Protein AF-A0A949ZF39-F1 (afdb_monomer_lite)

Radius of gyration: 21.97 Å; chains: 1; bounding box: 64×47×57 Å

Structure (mmCIF, N/CA/C/O backbone):
data_AF-A0A949ZF39-F1
#
_entry.id   AF-A0A949ZF39-F1
#
loop_
_atom_site.group_PDB
_atom_site.id
_atom_site.type_symbol
_atom_site.label_atom_id
_atom_site.label_alt_id
_atom_site.label_comp_id
_atom_site.label_asym_id
_atom_site.label_entity_id
_atom_site.label_seq_id
_atom_site.pdbx_PDB_ins_code
_atom_site.Cartn_x
_atom_site.Cartn_y
_atom_site.Cartn_z
_atom_site.occupancy
_atom_site.B_iso_or_equiv
_atom_site.auth_seq_id
_atom_site.auth_comp_id
_atom_site.auth_asym_id
_atom_site.auth_atom_id
_atom_site.pdbx_PDB_model_num
ATOM 1 N N . MET A 1 1 ? -12.457 -23.908 20.161 1.00 42.06 1 MET A N 1
ATOM 2 C CA . MET A 1 1 ? -11.471 -23.249 19.285 1.00 42.06 1 MET A CA 1
ATOM 3 C C . MET A 1 1 ? -10.569 -22.448 20.204 1.00 42.06 1 MET A C 1
ATOM 5 O O . MET A 1 1 ? -11.108 -21.844 21.130 1.00 42.06 1 MET A O 1
ATOM 9 N N . SER A 1 2 ? -9.245 -22.586 20.110 1.00 45.88 2 SER A N 1
ATOM 10 C CA . SER A 1 2 ? -8.343 -21.831 20.990 1.00 45.88 2 SER A CA 1
ATOM 11 C C . SER A 1 2 ? -8.240 -20.372 20.530 1.00 45.88 2 SER A C 1
ATOM 13 O O . SER A 1 2 ? -8.476 -20.086 19.361 1.00 45.88 2 SER A O 1
ATOM 15 N N . LEU A 1 3 ? -7.857 -19.457 21.430 1.00 37.88 3 LEU A N 1
ATOM 16 C CA . LEU A 1 3 ? -7.546 -18.054 21.093 1.00 37.88 3 LEU A CA 1
ATOM 17 C C . LEU A 1 3 ? -6.551 -17.951 19.921 1.00 37.88 3 LEU A C 1
ATOM 19 O O . LEU A 1 3 ? -6.665 -17.065 19.082 1.00 37.88 3 LEU A O 1
ATOM 23 N N . GLN A 1 4 ? -5.605 -18.891 19.854 1.00 41.28 4 GLN A N 1
ATOM 24 C CA . GLN A 1 4 ? -4.605 -18.959 18.795 1.00 41.28 4 GLN A CA 1
ATOM 25 C C . GLN A 1 4 ? -5.201 -19.441 17.462 1.00 41.28 4 GLN A C 1
ATOM 27 O O . GLN A 1 4 ? -4.805 -18.955 16.409 1.00 41.28 4 GLN A O 1
ATOM 32 N N . ASP A 1 5 ? -6.171 -20.360 17.496 1.00 41.16 5 ASP A N 1
ATOM 33 C CA . ASP A 1 5 ? -6.862 -20.830 16.289 1.00 41.16 5 ASP A CA 1
ATOM 34 C C . ASP A 1 5 ? -7.766 -19.734 15.705 1.00 41.16 5 ASP A C 1
ATOM 36 O O . ASP A 1 5 ? -7.815 -19.572 14.490 1.00 41.16 5 ASP A O 1
ATOM 40 N N . ASP A 1 6 ? -8.439 -18.949 16.556 1.00 34.66 6 ASP A N 1
ATOM 41 C CA . ASP A 1 6 ? -9.235 -17.789 16.132 1.00 34.66 6 ASP A CA 1
ATOM 42 C C . ASP A 1 6 ? -8.338 -16.698 15.516 1.00 34.66 6 ASP A C 1
ATOM 44 O O . ASP A 1 6 ? -8.675 -16.171 14.458 1.00 34.66 6 ASP A O 1
ATOM 48 N N . ALA A 1 7 ? -7.179 -16.400 16.120 1.00 41.66 7 ALA A N 1
ATOM 49 C CA . ALA A 1 7 ? -6.211 -15.435 15.585 1.00 41.66 7 ALA A CA 1
ATOM 50 C C . ALA A 1 7 ? -5.682 -15.849 14.198 1.00 41.66 7 ALA A C 1
ATOM 52 O O . ALA A 1 7 ? -5.680 -15.042 13.272 1.00 41.66 7 ALA A O 1
ATOM 53 N N . ASN A 1 8 ? -5.336 -17.128 14.028 1.00 44.09 8 ASN A N 1
ATOM 54 C CA . ASN A 1 8 ? -4.851 -17.667 12.754 1.00 44.09 8 ASN A CA 1
ATOM 55 C C . ASN A 1 8 ? -5.942 -17.694 11.661 1.00 44.09 8 ASN A C 1
ATOM 57 O O . ASN A 1 8 ? -5.638 -17.619 10.475 1.00 44.09 8 ASN A O 1
ATOM 61 N N . LEU A 1 9 ? -7.224 -17.814 12.032 1.00 40.59 9 LEU A N 1
ATOM 62 C CA . LEU A 1 9 ? -8.351 -17.800 11.087 1.00 40.59 9 LEU A CA 1
ATOM 63 C C . LEU A 1 9 ? -8.765 -16.380 10.655 1.00 40.59 9 LEU A C 1
ATOM 65 O O . LEU A 1 9 ? -9.393 -16.222 9.607 1.00 40.59 9 LEU A O 1
ATOM 69 N N . LEU A 1 10 ? -8.438 -15.360 11.454 1.00 39.66 10 LEU A N 1
ATOM 70 C CA . LEU A 1 10 ? -8.771 -13.946 11.221 1.00 39.66 10 LEU A CA 1
ATOM 71 C C . LEU A 1 10 ? -7.657 -13.162 10.507 1.00 39.66 10 LEU A C 1
ATOM 73 O O . LEU A 1 10 ? -7.877 -12.021 10.106 1.00 39.66 10 LEU A O 1
ATOM 77 N N . GLU A 1 11 ? -6.497 -13.785 10.293 1.00 42.78 11 GLU A N 1
ATOM 78 C CA . GLU A 1 11 ? -5.297 -13.203 9.671 1.00 42.78 11 GLU A CA 1
ATOM 79 C C . GLU A 1 11 ? -5.520 -12.743 8.206 1.00 42.78 11 GLU A C 1
ATOM 81 O O . GLU A 1 11 ? -4.694 -12.047 7.616 1.00 42.78 11 GLU A O 1
ATOM 86 N N . HIS A 1 12 ? -6.678 -13.048 7.605 1.00 40.00 12 HIS A N 1
ATOM 87 C CA . HIS A 1 12 ? -7.084 -12.531 6.295 1.00 40.00 12 HIS A CA 1
ATOM 88 C C . HIS A 1 12 ? -7.981 -11.287 6.395 1.00 40.00 12 HIS A C 1
ATOM 90 O O . HIS A 1 12 ? -9.194 -11.336 6.190 1.00 40.00 12 HIS A O 1
ATOM 96 N N . ARG A 1 13 ? -7.315 -10.147 6.619 1.00 53.34 13 ARG A N 1
ATOM 97 C CA . ARG A 1 13 ? -7.652 -8.797 6.117 1.00 53.34 13 ARG A CA 1
ATOM 98 C C . ARG A 1 13 ? -9.086 -8.287 6.345 1.00 53.34 13 ARG A C 1
ATOM 100 O O . ARG A 1 13 ? -9.700 -7.714 5.439 1.00 53.34 13 ARG A O 1
ATOM 107 N N . THR A 1 14 ? -9.610 -8.423 7.564 1.00 42.47 14 THR A N 1
ATOM 108 C CA . THR A 1 14 ? -10.839 -7.731 8.019 1.00 42.47 14 THR A CA 1
ATOM 109 C C . THR A 1 14 ? -10.614 -6.245 8.360 1.00 42.47 14 THR A C 1
ATOM 111 O O . THR A 1 14 ? -11.565 -5.533 8.671 1.00 42.47 14 THR A O 1
ATOM 114 N N . ASP A 1 15 ? -9.376 -5.758 8.256 1.00 49.34 15 ASP A N 1
ATOM 115 C CA . ASP A 1 15 ? -8.923 -4.376 8.468 1.00 49.34 15 ASP A CA 1
ATOM 116 C C . ASP A 1 15 ? -8.856 -3.540 7.174 1.00 49.34 15 ASP A C 1
ATOM 118 O O . ASP A 1 15 ? -8.452 -2.369 7.191 1.00 49.34 15 ASP A O 1
ATOM 122 N N . GLN A 1 16 ? -9.245 -4.131 6.036 1.00 62.62 16 GLN A N 1
ATOM 123 C CA . GLN A 1 16 ? -9.200 -3.452 4.751 1.00 62.62 16 GLN A CA 1
ATOM 124 C C . GLN A 1 16 ? -10.155 -2.262 4.733 1.00 62.62 16 GLN A C 1
ATOM 126 O O . GLN A 1 16 ? -11.367 -2.397 4.878 1.00 62.62 16 GLN A O 1
ATOM 131 N N . ARG A 1 17 ? -9.592 -1.086 4.462 1.00 65.75 17 ARG A N 1
ATOM 132 C CA . ARG A 1 17 ? -10.310 0.186 4.432 1.00 65.75 17 ARG A CA 1
ATOM 133 C C . ARG A 1 17 ? -9.918 1.023 3.229 1.00 65.75 17 ARG A C 1
ATOM 135 O O . ARG A 1 17 ? -8.932 0.758 2.540 1.00 65.75 17 ARG A O 1
ATOM 142 N N . VAL A 1 18 ? -10.724 2.043 2.971 1.00 69.12 18 VAL A N 1
ATOM 143 C CA . VAL A 1 18 ? -10.385 3.081 2.002 1.00 69.12 18 VAL A CA 1
ATOM 144 C C . VAL A 1 18 ? -9.068 3.739 2.419 1.00 69.12 18 VAL A C 1
ATOM 146 O O . VAL A 1 18 ? -8.864 4.027 3.596 1.00 69.12 18 VAL A O 1
ATOM 149 N N . GLY A 1 19 ? -8.162 3.939 1.463 1.00 68.62 19 GLY A N 1
ATOM 150 C CA . GLY A 1 19 ? -6.839 4.484 1.768 1.00 68.62 19 GLY A CA 1
ATOM 151 C C . GLY A 1 19 ? -5.797 3.449 2.194 1.00 68.62 19 GLY A C 1
ATOM 152 O O . GLY A 1 19 ? -4.715 3.848 2.600 1.00 68.62 19 GLY A O 1
ATOM 153 N N . LEU A 1 20 ? -6.072 2.142 2.112 1.00 73.06 20 LEU A N 1
ATOM 154 C CA . LEU A 1 20 ? -5.119 1.089 2.485 1.00 73.06 20 LEU A CA 1
ATOM 155 C C . LEU A 1 20 ? -4.768 0.191 1.291 1.00 73.06 20 LEU A C 1
ATOM 157 O O . LEU A 1 20 ? -5.658 -0.363 0.645 1.00 73.06 20 LEU A O 1
ATOM 161 N N . ALA A 1 21 ? -3.477 0.002 1.033 1.00 87.25 21 ALA A N 1
ATOM 162 C CA . ALA A 1 21 ? -2.939 -0.944 0.057 1.00 87.25 21 ALA A CA 1
ATOM 163 C C . ALA A 1 21 ? -1.899 -1.863 0.712 1.00 87.25 21 ALA A C 1
ATOM 165 O O . ALA A 1 21 ? -1.458 -1.610 1.828 1.00 87.25 21 ALA A O 1
ATOM 166 N N . TRP A 1 22 ? -1.507 -2.928 0.014 1.00 87.81 22 TRP A N 1
ATOM 167 C CA . TRP A 1 22 ? -0.555 -3.919 0.515 1.00 87.81 22 TRP A CA 1
ATOM 168 C C . TRP A 1 22 ? 0.564 -4.111 -0.495 1.00 87.81 22 TRP A C 1
ATOM 170 O O . TRP A 1 22 ? 0.291 -4.260 -1.687 1.00 87.81 22 TRP A O 1
ATOM 180 N N . THR A 1 23 ? 1.805 -4.097 -0.020 1.00 93.69 23 THR A N 1
ATOM 181 C CA . THR A 1 23 ? 3.010 -4.173 -0.846 1.00 93.69 23 THR A CA 1
ATOM 182 C C . THR A 1 23 ? 4.011 -5.164 -0.262 1.00 93.69 23 THR A C 1
ATOM 184 O O . THR A 1 23 ? 4.260 -5.146 0.943 1.00 93.69 23 THR A O 1
ATOM 187 N N . PRO A 1 24 ? 4.610 -6.035 -1.084 1.00 91.25 24 PRO A N 1
ATOM 188 C CA . PRO A 1 24 ? 5.752 -6.835 -0.671 1.00 91.25 24 PRO A CA 1
ATOM 189 C C . PRO A 1 24 ? 6.988 -5.956 -0.431 1.00 91.25 24 PRO A C 1
ATOM 191 O O . PRO A 1 24 ? 7.391 -5.198 -1.316 1.00 91.25 24 PRO A O 1
ATOM 194 N N . ILE A 1 25 ? 7.595 -6.073 0.748 1.00 87.25 25 ILE A N 1
ATOM 195 C CA . ILE A 1 25 ? 8.812 -5.372 1.170 1.00 87.25 25 ILE A CA 1
ATOM 196 C C . ILE A 1 25 ? 9.719 -6.396 1.843 1.00 87.25 25 ILE A C 1
ATOM 198 O O . ILE A 1 25 ? 9.349 -6.975 2.864 1.00 87.25 25 ILE A O 1
ATOM 202 N N . ALA A 1 26 ? 10.901 -6.623 1.264 1.00 85.62 26 ALA A N 1
ATOM 203 C CA . ALA A 1 26 ? 11.945 -7.470 1.842 1.00 85.62 26 ALA A CA 1
ATOM 204 C C . ALA A 1 26 ? 11.487 -8.874 2.295 1.00 85.62 26 ALA A C 1
ATOM 206 O O . ALA A 1 26 ? 11.968 -9.398 3.299 1.00 85.62 26 ALA A O 1
ATOM 207 N N . GLY A 1 27 ? 10.564 -9.488 1.547 1.00 81.69 27 GLY A N 1
ATOM 208 C CA . GLY A 1 27 ? 10.033 -10.825 1.838 1.00 81.69 27 GLY A CA 1
ATOM 209 C C . GLY A 1 27 ? 8.763 -10.851 2.695 1.00 81.69 27 GLY A C 1
ATOM 210 O O . GLY A 1 27 ? 8.212 -11.925 2.900 1.00 81.69 27 GLY A O 1
ATOM 211 N N . SER A 1 28 ? 8.250 -9.696 3.127 1.00 84.06 28 SER A N 1
ATOM 212 C CA . SER A 1 28 ? 7.000 -9.596 3.891 1.00 84.06 28 SER A CA 1
ATOM 213 C C . SER A 1 28 ? 5.956 -8.761 3.161 1.00 84.06 28 SER A C 1
ATOM 215 O O . SER A 1 28 ? 6.271 -7.729 2.571 1.00 84.06 28 SER A O 1
ATOM 217 N N . LEU A 1 29 ? 4.689 -9.169 3.226 1.00 86.56 29 LEU A N 1
ATOM 218 C CA . LEU A 1 29 ? 3.577 -8.356 2.742 1.00 86.56 29 LEU A CA 1
ATOM 219 C C . LEU A 1 29 ? 3.205 -7.315 3.809 1.00 86.56 29 LEU A C 1
ATOM 221 O O . LEU A 1 29 ? 2.686 -7.667 4.865 1.00 86.56 29 LEU A O 1
ATOM 225 N N . LEU A 1 30 ? 3.472 -6.035 3.541 1.00 84.88 30 LEU A N 1
ATOM 226 C CA . LEU A 1 30 ? 3.239 -4.942 4.485 1.00 84.88 30 LEU A CA 1
ATOM 227 C C . LEU A 1 30 ? 2.144 -3.981 3.996 1.00 84.88 30 LEU A C 1
ATOM 229 O O . LEU A 1 30 ? 2.041 -3.711 2.794 1.00 84.88 30 LEU A O 1
ATOM 233 N N . PRO A 1 31 ? 1.334 -3.424 4.911 1.00 82.31 31 PRO A N 1
ATOM 234 C CA . PRO A 1 31 ? 0.348 -2.410 4.577 1.00 82.31 31 PRO A CA 1
ATOM 235 C C . PRO A 1 31 ? 1.007 -1.048 4.334 1.00 82.31 31 PRO A C 1
ATOM 237 O O . PRO A 1 31 ? 1.952 -0.651 5.015 1.00 82.31 31 PRO A O 1
ATOM 240 N N . VAL A 1 32 ? 0.434 -0.286 3.409 1.00 85.88 32 VAL A N 1
ATOM 241 C CA . VAL A 1 32 ? 0.698 1.139 3.208 1.00 85.88 32 VAL A CA 1
ATOM 242 C C . VAL A 1 32 ? -0.635 1.870 3.262 1.00 85.88 32 VAL A C 1
ATOM 244 O O . VAL A 1 32 ? -1.549 1.583 2.486 1.00 85.88 32 VAL A O 1
ATOM 247 N N . ALA A 1 33 ? -0.750 2.805 4.200 1.00 80.94 33 ALA A N 1
ATOM 248 C CA . ALA A 1 33 ? -1.937 3.607 4.427 1.00 80.94 33 ALA A CA 1
ATOM 249 C C . ALA A 1 33 ? -1.722 5.049 3.972 1.00 80.94 33 ALA A C 1
ATOM 251 O O . ALA A 1 33 ? -0.643 5.619 4.139 1.00 80.94 33 ALA A O 1
ATOM 252 N N . VAL A 1 34 ? -2.784 5.636 3.435 1.00 82.88 34 VAL A N 1
ATOM 253 C CA . VAL A 1 34 ? -2.875 7.038 3.055 1.00 82.88 34 VAL A CA 1
ATOM 254 C C . VAL A 1 34 ? -4.086 7.645 3.746 1.00 82.88 34 VAL A C 1
ATOM 256 O O . VAL A 1 34 ? -5.205 7.150 3.612 1.00 82.88 34 VAL A O 1
ATOM 259 N N . THR A 1 35 ? -3.862 8.735 4.468 1.00 78.94 35 THR A N 1
ATOM 260 C CA . THR A 1 35 ? -4.913 9.546 5.084 1.00 78.94 35 THR A CA 1
ATOM 261 C C . THR A 1 35 ? -4.788 10.990 4.624 1.00 78.94 35 THR A C 1
ATOM 263 O O . THR A 1 35 ? -3.768 11.403 4.066 1.00 78.94 35 THR A O 1
ATOM 266 N N . ALA A 1 36 ? -5.848 11.762 4.829 1.00 78.56 36 ALA A N 1
ATOM 267 C CA . ALA A 1 36 ? -5.849 13.178 4.524 1.00 78.56 36 ALA A CA 1
ATOM 268 C C . ALA A 1 36 ? -6.477 13.972 5.660 1.00 78.56 36 ALA A C 1
ATOM 270 O O . ALA A 1 36 ? -7.455 13.540 6.267 1.00 78.56 36 ALA A O 1
ATOM 271 N N . SER A 1 37 ? -5.924 15.150 5.915 1.00 75.12 37 SER A N 1
ATOM 272 C CA . SER A 1 37 ? -6.451 16.111 6.879 1.00 75.12 37 SER A CA 1
ATOM 273 C C . SER A 1 37 ? -6.373 17.512 6.296 1.00 75.12 37 SER A C 1
ATOM 275 O O . SER A 1 37 ? -5.488 17.791 5.492 1.00 75.12 37 SER A O 1
ATOM 277 N N . GLN A 1 38 ? -7.258 18.415 6.714 1.00 76.06 38 GLN A N 1
ATOM 278 C CA . GLN A 1 38 ? -7.200 19.809 6.276 1.00 76.06 38 GLN A CA 1
ATOM 279 C C . GLN A 1 38 ? -5.821 20.420 6.587 1.00 76.06 38 GLN A C 1
ATOM 281 O O . GLN A 1 38 ? -5.282 20.227 7.676 1.00 76.06 38 GLN A O 1
ATOM 286 N N . GLY A 1 39 ? -5.238 21.126 5.621 1.00 78.19 39 GLY A N 1
ATOM 287 C CA . GLY A 1 39 ? -3.858 21.593 5.689 1.00 78.19 39 GLY A CA 1
ATOM 288 C C . GLY A 1 39 ? -3.454 22.447 4.489 1.00 78.19 39 GLY A C 1
ATOM 289 O O . GLY A 1 39 ? -4.280 23.130 3.885 1.00 78.19 39 GLY A O 1
ATOM 290 N N . GLU A 1 40 ? -2.169 22.407 4.147 1.00 82.62 40 GLU A N 1
ATOM 291 C CA . GLU A 1 40 ? -1.539 23.263 3.131 1.00 82.62 40 GLU A CA 1
ATOM 292 C C . GLU A 1 40 ? -1.133 22.476 1.871 1.00 82.62 40 GLU A C 1
ATOM 294 O O . GLU A 1 40 ? -0.326 22.940 1.063 1.00 82.62 40 GLU A O 1
ATOM 299 N N . GLY A 1 41 ? -1.657 21.258 1.695 1.00 80.00 41 GLY A N 1
ATOM 300 C CA . GLY A 1 41 ? -1.331 20.424 0.538 1.00 80.00 41 GLY A CA 1
ATOM 301 C C . GLY A 1 41 ? 0.010 19.699 0.664 1.00 80.00 41 GLY A C 1
ATOM 302 O O . GLY A 1 41 ? 0.619 19.364 -0.361 1.00 80.00 41 GLY A O 1
ATOM 303 N N . ARG A 1 42 ? 0.504 19.495 1.891 1.00 83.25 42 ARG A N 1
ATOM 304 C CA . ARG A 1 42 ? 1.801 18.864 2.171 1.00 83.25 42 ARG A CA 1
ATOM 305 C C . ARG A 1 42 ? 1.724 17.348 2.037 1.00 83.25 42 ARG A C 1
ATOM 307 O O . ARG A 1 42 ? 0.673 16.750 2.240 1.00 83.25 42 ARG A O 1
ATOM 314 N N . VAL A 1 43 ? 2.863 16.729 1.739 1.00 86.19 43 VAL A N 1
ATOM 315 C CA . VAL A 1 43 ? 3.039 15.273 1.804 1.00 86.19 43 VAL A CA 1
ATOM 316 C C . VAL A 1 43 ? 3.819 14.954 3.070 1.00 86.19 43 VAL A C 1
ATOM 318 O O . VAL A 1 43 ? 4.930 15.448 3.252 1.00 86.19 43 VAL A O 1
ATOM 321 N N . ILE A 1 44 ? 3.216 14.171 3.958 1.00 80.06 44 ILE A N 1
ATOM 322 C CA . ILE A 1 44 ? 3.757 13.829 5.272 1.00 80.06 44 ILE A CA 1
ATOM 323 C C . ILE A 1 44 ? 4.005 12.324 5.302 1.00 80.06 44 ILE A C 1
ATOM 325 O O . ILE A 1 44 ? 3.104 11.544 5.015 1.00 80.06 44 ILE A O 1
ATOM 329 N N . VAL A 1 45 ? 5.205 11.903 5.689 1.00 74.06 45 VAL A N 1
ATOM 330 C CA . VAL A 1 45 ? 5.520 10.487 5.908 1.00 74.06 45 VAL A CA 1
ATOM 331 C C . VAL A 1 45 ? 5.814 10.258 7.382 1.00 74.06 45 VAL A C 1
ATOM 333 O O . VAL A 1 45 ? 6.654 10.949 7.955 1.00 74.06 45 VAL A O 1
ATOM 336 N N . THR A 1 46 ? 5.109 9.312 8.009 1.00 61.97 46 THR A N 1
ATOM 337 C CA . THR A 1 46 ? 5.161 9.133 9.475 1.00 61.97 46 THR A CA 1
ATOM 338 C C . THR A 1 46 ? 5.823 7.839 9.940 1.00 61.97 46 THR A C 1
ATOM 340 O O . THR A 1 46 ? 6.116 7.726 11.125 1.00 61.97 46 THR A O 1
ATOM 343 N N . SER A 1 47 ? 6.046 6.862 9.056 1.00 67.69 47 SER A N 1
ATOM 344 C CA . SER A 1 47 ? 6.638 5.565 9.424 1.00 67.69 47 SER A CA 1
ATOM 345 C C . SER A 1 47 ? 8.115 5.465 9.048 1.00 67.69 47 SER A C 1
ATOM 347 O O . SER A 1 47 ? 8.972 5.351 9.918 1.00 67.69 47 SER A O 1
ATOM 349 N N . HIS A 1 48 ? 8.426 5.516 7.752 1.00 75.75 48 HIS A N 1
ATOM 350 C CA . HIS A 1 48 ? 9.760 5.235 7.236 1.00 75.75 48 HIS A CA 1
ATOM 351 C C . HIS A 1 48 ? 10.173 6.291 6.214 1.00 75.75 48 HIS A C 1
ATOM 353 O O . HIS A 1 48 ? 9.502 6.468 5.203 1.00 75.75 48 HIS A O 1
ATOM 359 N N . ALA A 1 49 ? 11.302 6.968 6.434 1.00 75.94 49 ALA A N 1
ATOM 360 C CA . ALA A 1 49 ? 11.731 8.095 5.599 1.00 75.94 49 ALA A CA 1
ATOM 361 C C . ALA A 1 49 ? 11.893 7.739 4.106 1.00 75.94 49 ALA A C 1
ATOM 363 O O . ALA A 1 49 ? 11.645 8.576 3.244 1.00 75.94 49 ALA A O 1
ATOM 364 N N . ALA A 1 50 ? 12.244 6.488 3.783 1.00 87.44 50 ALA A N 1
ATOM 365 C CA . ALA A 1 50 ? 12.353 6.030 2.392 1.00 87.44 50 ALA A CA 1
ATOM 366 C C . ALA A 1 50 ? 11.008 6.011 1.629 1.00 87.44 50 ALA A C 1
ATOM 368 O O . ALA A 1 50 ? 11.013 5.958 0.402 1.00 87.44 50 ALA A O 1
ATOM 369 N N . LEU A 1 51 ? 9.864 6.121 2.321 1.00 87.38 51 LEU A N 1
ATOM 370 C CA . LEU A 1 51 ? 8.554 6.305 1.685 1.00 87.38 51 LEU A CA 1
ATOM 371 C C . LEU A 1 51 ? 8.313 7.740 1.183 1.00 87.38 51 LEU A C 1
ATOM 373 O O . LEU A 1 51 ? 7.327 7.968 0.485 1.00 87.38 51 LEU A O 1
ATOM 377 N N . GLN A 1 52 ? 9.185 8.706 1.494 1.00 91.12 52 GLN A N 1
ATOM 378 C CA . GLN A 1 52 ? 9.011 10.104 1.082 1.00 91.12 52 GLN A CA 1
ATOM 379 C C . GLN A 1 52 ? 8.939 10.250 -0.443 1.00 91.12 52 GLN A C 1
ATOM 381 O O . GLN A 1 52 ? 7.952 10.7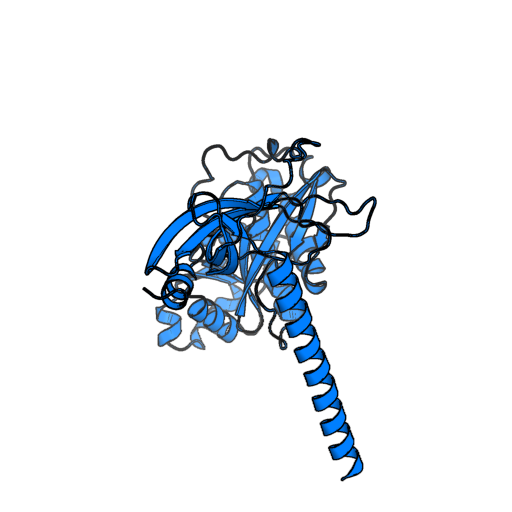57 -0.971 1.00 91.12 52 GLN A O 1
ATOM 386 N N . THR A 1 53 ? 9.939 9.743 -1.164 1.00 94.06 53 THR A N 1
ATOM 387 C CA . THR A 1 53 ? 10.005 9.818 -2.631 1.00 94.06 53 THR A CA 1
ATOM 388 C C . THR A 1 53 ? 8.812 9.152 -3.341 1.00 94.06 53 THR A C 1
ATOM 390 O O . THR A 1 53 ? 8.217 9.785 -4.224 1.00 94.06 53 THR A O 1
ATOM 393 N N . PRO A 1 54 ? 8.407 7.907 -3.001 1.00 94.38 54 PRO A N 1
ATOM 394 C CA . PRO A 1 54 ? 7.226 7.298 -3.612 1.00 94.38 54 PRO A CA 1
ATOM 395 C C . PRO A 1 54 ? 5.930 8.034 -3.247 1.00 94.38 54 PRO A C 1
ATOM 397 O O . PRO A 1 54 ? 5.057 8.166 -4.106 1.00 94.38 54 PRO A O 1
ATOM 400 N N . ALA A 1 55 ? 5.808 8.570 -2.026 1.00 94.12 55 ALA A N 1
ATOM 401 C CA . ALA A 1 55 ? 4.656 9.379 -1.630 1.00 94.12 55 ALA A CA 1
ATOM 402 C C . ALA A 1 55 ? 4.545 10.672 -2.444 1.00 94.12 55 ALA A C 1
ATOM 404 O O . ALA A 1 55 ? 3.478 10.975 -2.981 1.00 94.12 55 ALA A O 1
ATOM 405 N N . GLU A 1 56 ? 5.645 11.405 -2.600 1.00 95.38 56 GLU A N 1
ATOM 406 C CA . GLU A 1 56 ? 5.691 12.619 -3.416 1.00 95.38 56 GLU A CA 1
ATOM 407 C C . GLU A 1 56 ? 5.345 12.334 -4.878 1.00 95.38 56 GLU A C 1
ATOM 409 O O . GLU A 1 56 ? 4.559 13.067 -5.478 1.00 95.38 56 GLU A O 1
ATOM 414 N N . SER A 1 57 ? 5.867 11.239 -5.437 1.00 96.50 57 SER A N 1
ATOM 415 C CA . SER A 1 57 ? 5.593 10.839 -6.821 1.00 96.50 57 SER A CA 1
ATOM 416 C C . SER A 1 57 ? 4.120 10.485 -7.031 1.00 96.50 57 SER A C 1
ATOM 418 O O . SER A 1 57 ? 3.493 10.975 -7.974 1.00 96.50 57 SER A O 1
ATOM 420 N N . ALA A 1 58 ? 3.536 9.701 -6.119 1.00 96.31 58 ALA A N 1
ATOM 421 C CA . ALA A 1 58 ? 2.120 9.351 -6.156 1.00 96.31 58 ALA A CA 1
ATOM 422 C C . ALA A 1 58 ? 1.221 10.588 -6.028 1.00 96.31 58 ALA A C 1
ATOM 424 O O . ALA A 1 58 ? 0.299 10.765 -6.828 1.00 96.31 58 ALA A O 1
ATOM 425 N N . VAL A 1 59 ? 1.505 11.480 -5.073 1.00 94.38 59 VAL A N 1
ATOM 426 C CA . VAL A 1 59 ? 0.728 12.713 -4.878 1.00 94.38 59 VAL A CA 1
ATOM 427 C C . VAL A 1 59 ? 0.864 13.646 -6.079 1.00 94.38 59 VAL A C 1
ATOM 429 O O . VAL A 1 59 ? -0.143 14.185 -6.535 1.00 94.38 59 VAL A O 1
ATOM 432 N N . ALA A 1 60 ? 2.066 13.815 -6.635 1.00 94.62 60 ALA A N 1
ATOM 433 C CA . ALA A 1 60 ? 2.292 14.645 -7.818 1.00 94.62 60 ALA A CA 1
ATOM 434 C C . ALA A 1 60 ? 1.490 14.144 -9.029 1.00 94.62 60 ALA A C 1
ATOM 436 O O . ALA A 1 60 ? 0.811 14.935 -9.699 1.00 94.62 60 ALA A O 1
ATOM 437 N N . TYR A 1 61 ? 1.508 12.829 -9.270 1.00 95.19 61 TYR A N 1
ATOM 438 C CA . TYR A 1 61 ? 0.736 12.226 -10.349 1.00 95.19 61 TYR A CA 1
ATOM 439 C C . TYR A 1 61 ? -0.768 12.393 -10.128 1.00 95.19 61 TYR A C 1
ATOM 441 O O . TYR A 1 61 ? -1.477 12.888 -11.010 1.00 95.19 61 TYR A O 1
ATOM 449 N N . VAL A 1 62 ? -1.263 12.015 -8.945 1.00 93.31 62 VAL A N 1
ATOM 450 C CA . VAL A 1 62 ? -2.692 12.065 -8.623 1.00 93.31 62 VAL A CA 1
ATOM 451 C C . VAL A 1 62 ? -3.211 13.498 -8.675 1.00 93.31 62 VAL A C 1
ATOM 453 O O . VAL A 1 62 ? -4.265 13.734 -9.257 1.00 93.31 62 VAL A O 1
ATOM 456 N N . ARG A 1 63 ? -2.450 14.477 -8.172 1.00 91.12 63 ARG A N 1
ATOM 457 C CA . ARG A 1 63 ? -2.801 15.903 -8.246 1.00 91.12 63 ARG A CA 1
ATOM 458 C C . ARG A 1 63 ? -2.939 16.388 -9.685 1.00 91.12 63 ARG A C 1
ATOM 460 O O . ARG A 1 63 ? -3.910 17.068 -10.002 1.00 91.12 63 ARG A O 1
ATOM 467 N N . SER A 1 64 ? -2.031 15.981 -10.568 1.00 91.31 64 SER A N 1
ATOM 468 C CA . SER A 1 64 ? -2.075 16.346 -11.992 1.00 91.31 64 SER A CA 1
ATOM 469 C C . SER A 1 64 ? -3.216 15.661 -12.760 1.00 91.31 64 SER A C 1
ATOM 471 O O . SER A 1 64 ? -3.582 16.104 -13.845 1.00 91.31 64 SER A O 1
ATOM 473 N N . ASN A 1 65 ? -3.798 14.595 -12.200 1.00 92.56 65 ASN A N 1
ATOM 474 C CA . ASN A 1 65 ? -4.806 13.752 -12.847 1.00 92.56 65 ASN A CA 1
ATOM 475 C C . ASN A 1 65 ? -6.119 13.647 -12.048 1.00 92.56 65 ASN A C 1
ATOM 477 O O . ASN A 1 65 ? -6.959 12.797 -12.352 1.00 92.56 65 ASN A O 1
ATOM 481 N N . ALA A 1 66 ? -6.325 14.505 -11.045 1.00 88.44 66 ALA A N 1
ATOM 482 C CA . ALA A 1 66 ? -7.390 14.358 -10.052 1.00 88.44 66 ALA A CA 1
ATOM 483 C C . ALA A 1 66 ? -8.791 14.305 -10.677 1.00 88.44 66 ALA A C 1
ATOM 485 O O . ALA A 1 66 ? -9.577 13.421 -10.349 1.00 88.44 66 ALA A O 1
ATOM 486 N N . ALA A 1 67 ? -9.069 15.177 -11.653 1.00 87.25 67 ALA A N 1
ATOM 487 C CA . ALA A 1 67 ? -10.355 15.221 -12.354 1.00 87.25 67 ALA A CA 1
ATOM 488 C C . ALA A 1 67 ? -10.720 13.893 -13.042 1.00 87.25 67 ALA A C 1
ATOM 490 O O . ALA A 1 67 ? -11.896 13.569 -13.200 1.00 87.25 67 ALA A O 1
ATOM 491 N N . ARG A 1 68 ? -9.705 13.130 -13.459 1.00 88.88 68 ARG A N 1
ATOM 492 C CA . ARG A 1 68 ? -9.859 11.848 -14.145 1.00 88.88 68 ARG A CA 1
ATOM 493 C C . ARG A 1 68 ? -9.932 10.680 -13.159 1.00 88.88 68 ARG A C 1
ATOM 495 O O . ARG A 1 68 ? -10.731 9.775 -13.364 1.00 88.88 68 ARG A O 1
ATOM 502 N N . LEU A 1 69 ? -9.100 10.701 -12.116 1.00 87.75 69 LEU A N 1
ATOM 503 C CA . LEU A 1 69 ? -8.967 9.611 -11.139 1.00 87.75 69 LEU A CA 1
ATOM 504 C C . LEU A 1 69 ? -10.053 9.630 -10.053 1.00 87.75 69 LEU A C 1
ATOM 506 O O . LEU A 1 69 ? -10.453 8.574 -9.571 1.00 87.75 69 LEU A O 1
ATOM 510 N N . ALA A 1 70 ? -10.548 10.814 -9.687 1.00 82.62 70 ALA A N 1
ATOM 511 C CA . ALA A 1 70 ? -11.620 11.009 -8.714 1.00 82.62 70 ALA A CA 1
ATOM 512 C C . ALA A 1 70 ? -12.658 12.015 -9.254 1.00 82.62 70 ALA A C 1
ATOM 514 O O . ALA A 1 70 ? -12.691 13.174 -8.828 1.00 82.62 70 ALA A O 1
ATOM 515 N N . PRO A 1 71 ? -13.507 11.598 -10.216 1.00 76.50 71 PRO A N 1
ATOM 516 C CA . PRO A 1 71 ? -14.529 12.464 -10.795 1.00 76.50 71 PRO A CA 1
ATOM 517 C C . PRO A 1 71 ? -15.519 12.915 -9.711 1.00 76.50 71 PRO A C 1
ATOM 519 O O . PRO A 1 71 ? -16.270 12.103 -9.177 1.00 76.50 71 PRO A O 1
ATOM 522 N N . GLY A 1 72 ? -15.502 14.205 -9.370 1.00 75.44 72 GLY A N 1
ATOM 523 C CA . GLY A 1 72 ? -16.307 14.780 -8.283 1.00 75.44 72 GLY A CA 1
ATOM 524 C C . GLY A 1 72 ? -15.486 15.401 -7.151 1.00 75.44 72 GLY A C 1
ATOM 525 O O . GLY A 1 72 ? -16.052 16.110 -6.322 1.00 75.44 72 GLY A O 1
ATOM 526 N N . LEU A 1 73 ? -14.167 15.195 -7.139 1.00 82.75 73 LEU A N 1
ATOM 527 C CA . LEU A 1 73 ? -13.267 15.918 -6.248 1.00 82.75 73 LEU A CA 1
ATOM 528 C C . LEU A 1 73 ? -13.119 17.374 -6.711 1.00 82.75 73 LEU A C 1
ATOM 530 O O . LEU A 1 73 ? -12.887 17.636 -7.893 1.00 82.75 73 LEU A O 1
ATOM 534 N N . ASP A 1 74 ? -13.210 18.319 -5.775 1.00 80.81 74 ASP A N 1
ATOM 535 C CA . ASP A 1 74 ? -12.839 19.709 -6.041 1.00 80.81 74 ASP A CA 1
ATOM 536 C C . ASP A 1 74 ? -11.352 19.776 -6.434 1.00 80.81 74 ASP A C 1
ATOM 538 O O . ASP A 1 74 ? -10.488 19.214 -5.758 1.00 80.81 74 ASP A O 1
ATOM 542 N N . GLY A 1 75 ? -11.040 20.487 -7.520 1.00 75.31 75 GLY A N 1
ATOM 543 C CA . GLY A 1 75 ? -9.669 20.674 -7.993 1.00 75.31 75 GLY A CA 1
ATOM 544 C C . GLY A 1 75 ? -8.755 21.342 -6.959 1.00 75.31 75 GLY A C 1
ATOM 545 O O . GLY A 1 75 ? -7.546 21.120 -6.990 1.00 75.31 75 GLY A O 1
ATOM 546 N N . ALA A 1 76 ? -9.315 22.104 -6.013 1.00 83.19 76 ALA A N 1
ATOM 547 C CA . ALA A 1 76 ? -8.562 22.700 -4.913 1.00 83.19 76 ALA A CA 1
ATOM 548 C C . ALA A 1 76 ? -8.304 21.734 -3.740 1.00 83.19 76 ALA A C 1
ATOM 550 O O . ALA A 1 76 ? -7.433 22.008 -2.912 1.00 83.19 76 ALA A O 1
ATOM 551 N N . TRP A 1 77 ? -9.004 20.598 -3.652 1.00 87.94 77 TRP A N 1
ATOM 552 C CA . TRP A 1 77 ? -8.991 19.739 -2.461 1.00 87.94 77 TRP A CA 1
ATOM 553 C C . TRP A 1 77 ? -7.580 19.252 -2.094 1.00 87.94 77 TRP A C 1
ATOM 555 O O . TRP A 1 77 ? -7.158 19.377 -0.949 1.00 87.94 77 TRP A O 1
ATOM 565 N N . LEU A 1 78 ? -6.794 18.804 -3.081 1.00 87.00 78 LEU A N 1
ATOM 566 C CA . LEU A 1 78 ? -5.413 18.328 -2.875 1.00 87.00 78 LEU A CA 1
ATOM 567 C C . LEU A 1 78 ? -4.408 19.436 -2.519 1.00 87.00 78 LEU A C 1
ATOM 569 O O . LEU A 1 78 ? -3.248 19.135 -2.231 1.00 87.00 78 LEU A O 1
ATOM 573 N N . THR A 1 79 ? -4.820 20.702 -2.592 1.00 87.44 79 THR A N 1
ATOM 574 C CA . THR A 1 79 ? -4.022 21.861 -2.156 1.00 87.44 79 THR A CA 1
ATOM 575 C C . THR A 1 79 ? -4.440 22.375 -0.780 1.00 87.44 79 THR A C 1
ATOM 577 O O . THR A 1 79 ? -3.684 23.108 -0.156 1.00 87.44 79 THR A O 1
ATOM 580 N N . THR A 1 80 ? -5.614 21.969 -0.290 1.00 84.19 80 THR A N 1
ATOM 581 C CA . THR A 1 80 ? -6.155 22.343 1.026 1.00 84.19 80 THR A CA 1
ATOM 582 C C . THR A 1 80 ? -6.136 21.193 2.031 1.00 84.19 80 THR A C 1
ATOM 584 O O . THR A 1 80 ? -6.624 21.348 3.150 1.00 84.19 80 THR A O 1
ATOM 587 N N . HIS A 1 81 ? -5.584 20.040 1.645 1.00 84.50 81 HIS A N 1
ATOM 588 C CA . HIS A 1 81 ? -5.453 18.860 2.493 1.00 84.50 81 HIS A CA 1
ATOM 589 C C . HIS A 1 81 ? -4.026 18.327 2.447 1.00 84.50 81 HIS A C 1
ATOM 591 O O . HIS A 1 81 ? -3.476 18.082 1.373 1.00 84.50 81 HIS A O 1
ATOM 597 N N . ASP A 1 82 ? -3.443 18.134 3.624 1.00 80.88 82 ASP A N 1
ATOM 598 C CA . ASP A 1 82 ? -2.198 17.399 3.782 1.00 80.88 82 ASP A CA 1
ATOM 599 C C . ASP A 1 82 ? -2.476 15.903 3.595 1.00 80.88 82 ASP A C 1
ATOM 601 O O . ASP A 1 82 ? -3.452 15.374 4.130 1.00 80.88 82 ASP A O 1
ATOM 605 N N . ILE A 1 83 ? -1.613 15.229 2.839 1.00 85.25 83 ILE A N 1
ATOM 606 C CA . ILE A 1 83 ? -1.664 13.790 2.588 1.00 85.25 83 ILE A CA 1
ATOM 607 C C . ILE A 1 83 ? -0.605 13.123 3.454 1.00 85.25 83 ILE A C 1
ATOM 609 O O . ILE A 1 83 ? 0.587 13.384 3.283 1.00 85.25 83 ILE A O 1
ATOM 613 N N . ALA A 1 84 ? -1.031 12.256 4.367 1.00 81.19 84 ALA A N 1
ATOM 614 C CA . ALA A 1 84 ? -0.135 11.484 5.213 1.00 81.19 84 ALA A CA 1
ATOM 615 C C . ALA A 1 84 ? -0.025 10.042 4.708 1.00 81.19 84 ALA A C 1
ATOM 617 O O . ALA A 1 84 ? -1.038 9.392 4.455 1.00 81.19 84 ALA A O 1
ATOM 618 N N . VAL A 1 85 ? 1.203 9.544 4.569 1.00 81.62 85 VAL A N 1
ATOM 619 C CA . VAL A 1 85 ? 1.521 8.178 4.138 1.00 81.62 85 VAL A CA 1
ATOM 620 C C . VAL A 1 85 ? 2.274 7.457 5.250 1.00 81.62 85 VAL A C 1
ATOM 622 O O . VAL A 1 85 ? 3.225 7.990 5.829 1.00 81.62 85 VAL A O 1
ATOM 625 N N . SER A 1 86 ? 1.859 6.233 5.559 1.00 78.06 86 SER A N 1
ATOM 626 C CA . SER A 1 86 ? 2.472 5.434 6.616 1.00 78.06 86 SER A CA 1
ATOM 627 C C . SER A 1 86 ? 2.443 3.940 6.308 1.00 78.06 86 SER A C 1
ATOM 629 O O . SER A 1 86 ? 1.654 3.464 5.497 1.00 78.06 86 SER A O 1
ATOM 631 N N . GLN A 1 87 ? 3.315 3.200 6.983 1.00 80.56 87 GLN A N 1
ATOM 632 C CA . GLN A 1 87 ? 3.234 1.758 7.167 1.00 80.56 87 GLN A CA 1
ATOM 633 C C . GLN A 1 87 ? 2.706 1.547 8.593 1.00 80.56 87 GLN A C 1
ATOM 635 O O . GLN A 1 87 ? 3.458 1.715 9.550 1.00 80.56 87 GLN A O 1
ATOM 640 N N . PRO A 1 88 ? 1.390 1.343 8.750 1.00 56.09 88 PRO A N 1
ATOM 641 C CA . PRO A 1 88 ? 0.717 1.525 10.035 1.00 56.09 88 PRO A CA 1
ATOM 642 C C . PRO A 1 88 ? 0.911 0.367 11.030 1.00 56.09 88 PRO A C 1
ATOM 644 O O . PRO A 1 88 ? 0.837 0.601 12.233 1.00 56.09 88 PRO A O 1
ATOM 647 N N . TRP A 1 89 ? 1.148 -0.860 10.557 1.00 62.72 89 TRP A N 1
ATOM 648 C CA . TRP A 1 89 ? 1.434 -2.039 11.387 1.00 62.72 89 TRP A CA 1
ATOM 649 C C . TRP A 1 89 ? 2.163 -3.117 10.583 1.00 62.72 89 TRP A C 1
ATOM 651 O O . TRP A 1 89 ? 2.209 -3.072 9.352 1.00 62.72 89 TRP A O 1
ATOM 661 N N . GLY A 1 90 ? 2.703 -4.107 11.291 1.00 61.00 90 GLY A N 1
ATOM 662 C CA . GLY A 1 90 ? 3.566 -5.149 10.740 1.00 61.00 90 GLY A CA 1
ATOM 663 C C . GLY A 1 90 ? 5.034 -4.839 11.017 1.00 61.00 90 GLY A C 1
ATOM 664 O O . GLY A 1 90 ? 5.477 -3.696 10.908 1.00 61.00 90 GLY A O 1
ATOM 665 N N . ALA A 1 91 ? 5.793 -5.851 11.428 1.00 66.31 91 ALA A N 1
ATOM 666 C CA . ALA A 1 91 ? 7.215 -5.679 11.679 1.00 66.31 91 ALA A CA 1
ATOM 667 C C . ALA A 1 91 ? 7.946 -5.484 10.346 1.00 66.31 91 ALA A C 1
ATOM 669 O O . ALA A 1 91 ? 7.889 -6.351 9.473 1.00 66.31 91 ALA A O 1
ATOM 670 N N . VAL A 1 92 ? 8.637 -4.353 10.199 1.00 73.44 92 VAL A N 1
ATOM 671 C CA . VAL A 1 92 ? 9.534 -4.131 9.064 1.00 73.44 92 VAL A CA 1
ATOM 672 C C . VAL A 1 92 ? 10.687 -5.133 9.167 1.00 73.44 92 VAL A C 1
ATOM 674 O O . VAL A 1 92 ? 11.382 -5.136 10.189 1.00 73.44 92 VAL A O 1
ATOM 677 N N . PRO A 1 93 ? 10.913 -5.977 8.146 1.00 76.38 93 PRO A N 1
ATOM 678 C CA . PRO A 1 93 ? 12.035 -6.903 8.150 1.00 76.38 93 PRO A CA 1
ATOM 679 C C . PRO A 1 93 ? 13.369 -6.162 8.291 1.00 76.38 93 PRO A C 1
ATOM 681 O O . PRO A 1 93 ? 13.584 -5.126 7.666 1.00 76.38 93 PRO A O 1
ATOM 684 N N . ALA A 1 94 ? 14.295 -6.702 9.087 1.00 77.62 94 ALA A N 1
ATOM 685 C CA . ALA A 1 94 ? 15.596 -6.067 9.329 1.00 77.62 94 ALA A CA 1
ATOM 686 C C . ALA A 1 94 ? 16.461 -5.940 8.058 1.00 77.62 94 ALA A C 1
ATOM 688 O O . ALA A 1 94 ? 17.371 -5.118 8.003 1.00 77.62 94 ALA A O 1
ATOM 689 N N . ASN A 1 95 ? 16.177 -6.755 7.041 1.00 82.44 95 ASN A N 1
ATOM 690 C CA . ASN A 1 95 ? 16.803 -6.723 5.723 1.00 82.44 95 ASN A CA 1
ATOM 691 C C . ASN A 1 95 ? 16.129 -5.741 4.748 1.00 82.44 95 ASN A C 1
ATOM 693 O O . ASN A 1 95 ? 16.541 -5.700 3.591 1.00 82.44 95 ASN A O 1
ATOM 697 N N . ALA A 1 96 ? 15.115 -4.975 5.169 1.00 86.00 96 ALA A N 1
ATOM 698 C CA . ALA A 1 96 ? 14.463 -4.001 4.302 1.00 86.00 96 ALA A CA 1
ATOM 699 C C . ALA A 1 96 ? 15.403 -2.851 3.934 1.00 86.00 96 ALA A C 1
ATOM 701 O O . ALA A 1 96 ? 15.917 -2.131 4.793 1.00 86.00 96 ALA A O 1
ATOM 702 N N . THR A 1 97 ? 15.605 -2.668 2.634 1.00 87.94 97 THR A N 1
ATOM 703 C CA . THR A 1 97 ? 16.471 -1.633 2.071 1.00 87.94 97 THR A CA 1
ATOM 704 C C . THR A 1 97 ? 15.660 -0.410 1.635 1.00 87.94 97 THR A C 1
ATOM 706 O O . THR A 1 97 ? 14.447 -0.505 1.440 1.00 87.94 97 THR A O 1
ATOM 709 N N . PRO A 1 98 ? 16.290 0.765 1.438 1.00 87.12 98 PRO A N 1
ATOM 710 C CA . PRO A 1 98 ? 15.611 1.918 0.845 1.00 87.12 98 PRO A CA 1
ATOM 711 C C . PRO A 1 98 ? 14.967 1.627 -0.520 1.00 87.12 98 PRO A C 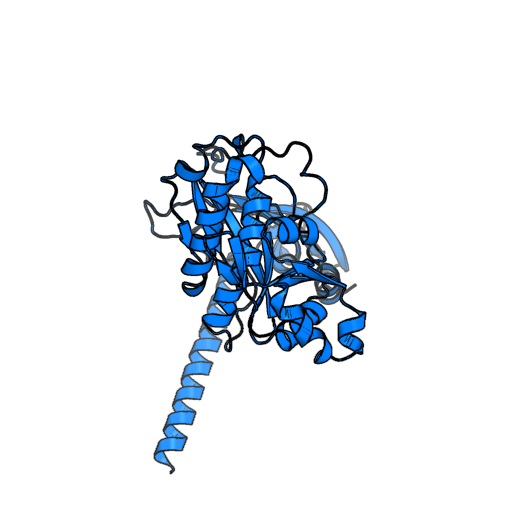1
ATOM 713 O O . PRO A 1 98 ? 13.912 2.190 -0.812 1.00 87.12 98 PRO A O 1
ATOM 716 N N . ASP A 1 99 ? 15.554 0.731 -1.317 1.00 87.25 99 ASP A N 1
ATOM 717 C CA . ASP A 1 99 ? 15.025 0.345 -2.630 1.00 87.25 99 ASP A CA 1
ATOM 718 C C . ASP A 1 99 ? 13.714 -0.449 -2.494 1.00 87.25 99 ASP A C 1
ATOM 720 O O . ASP A 1 99 ? 12.756 -0.177 -3.218 1.00 87.25 99 ASP A O 1
ATOM 724 N N . ASP A 1 100 ? 13.599 -1.329 -1.488 1.00 89.56 100 ASP A N 1
ATOM 725 C CA . ASP A 1 100 ? 12.346 -2.046 -1.200 1.00 89.56 100 ASP A CA 1
ATOM 726 C C . ASP A 1 100 ? 11.181 -1.085 -0.908 1.00 89.56 100 ASP A C 1
ATOM 728 O O . ASP A 1 100 ? 10.035 -1.351 -1.278 1.00 89.56 100 ASP A O 1
ATOM 732 N N . TRP A 1 101 ? 11.471 0.050 -0.263 1.00 89.25 101 TRP A N 1
ATOM 733 C CA . TRP A 1 101 ? 10.486 1.095 0.017 1.00 89.25 101 TRP A CA 1
ATOM 734 C C . TRP A 1 101 ? 10.181 1.966 -1.204 1.00 89.25 101 TRP A C 1
ATOM 736 O O . TRP A 1 101 ? 9.038 2.394 -1.368 1.00 89.25 101 TRP A O 1
ATOM 746 N N . ALA A 1 102 ? 11.161 2.216 -2.078 1.00 89.81 102 ALA A N 1
ATOM 747 C CA . ALA A 1 102 ? 10.950 2.949 -3.329 1.00 89.81 102 ALA A CA 1
ATOM 748 C C . ALA A 1 102 ? 9.962 2.218 -4.260 1.00 89.81 102 ALA A C 1
ATOM 750 O O . ALA A 1 102 ? 9.142 2.847 -4.937 1.00 89.81 102 ALA A O 1
ATOM 751 N N . ASP A 1 103 ? 9.967 0.887 -4.208 1.00 91.62 103 ASP A N 1
ATOM 752 C CA . ASP A 1 103 ? 9.065 0.015 -4.958 1.00 91.62 103 ASP A CA 1
ATOM 753 C C . ASP A 1 103 ? 7.606 0.027 -4.460 1.00 91.62 103 ASP A C 1
ATOM 755 O O . ASP A 1 103 ? 6.738 -0.607 -5.070 1.00 91.62 103 ASP A O 1
ATOM 759 N N . ALA A 1 104 ? 7.307 0.740 -3.367 1.00 94.12 104 ALA A N 1
ATOM 760 C CA . ALA A 1 104 ? 5.955 0.890 -2.829 1.00 94.12 104 ALA A CA 1
ATOM 761 C C . ALA A 1 104 ? 5.140 2.003 -3.521 1.00 94.12 104 ALA A C 1
ATOM 763 O O . ALA A 1 104 ? 3.969 2.196 -3.188 1.00 94.12 104 ALA A O 1
ATOM 764 N N . GLY A 1 105 ? 5.711 2.739 -4.485 1.00 96.19 105 GLY A N 1
ATOM 765 C CA . GLY A 1 105 ? 5.050 3.873 -5.152 1.00 96.19 105 GLY A CA 1
ATOM 766 C C . GLY A 1 105 ? 3.682 3.539 -5.755 1.00 96.19 105 GLY A C 1
ATOM 767 O O . GLY A 1 105 ? 2.721 4.292 -5.582 1.00 96.19 105 GLY A O 1
ATOM 768 N N . ALA A 1 106 ? 3.557 2.374 -6.389 1.00 97.31 106 ALA A N 1
ATOM 769 C CA . ALA A 1 106 ? 2.294 1.872 -6.916 1.00 97.31 106 ALA A CA 1
ATOM 770 C C . ALA A 1 106 ? 1.263 1.610 -5.805 1.00 97.31 106 ALA A C 1
ATOM 772 O O . ALA A 1 106 ? 0.090 1.951 -5.954 1.00 97.31 106 ALA A O 1
ATOM 773 N N . AL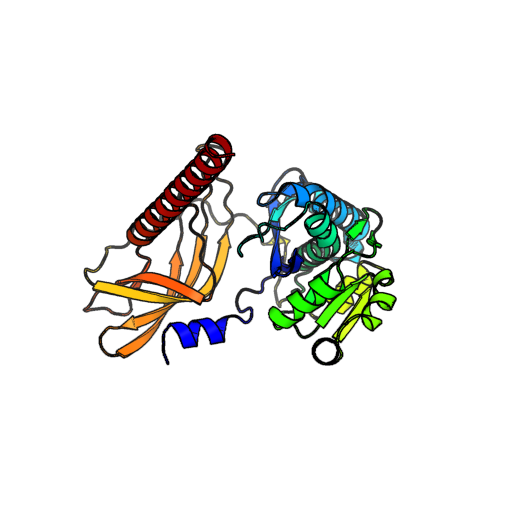A A 1 107 ? 1.687 1.051 -4.669 1.00 97.12 107 ALA A N 1
ATOM 774 C CA . ALA A 1 107 ? 0.803 0.806 -3.533 1.00 97.12 107 ALA A CA 1
ATOM 775 C C . ALA A 1 107 ? 0.335 2.121 -2.892 1.00 97.12 107 ALA A C 1
ATOM 777 O O . ALA A 1 107 ? -0.856 2.270 -2.620 1.00 97.12 107 ALA A O 1
ATOM 778 N N . VAL A 1 108 ? 1.228 3.107 -2.743 1.00 97.31 108 VAL A N 1
ATOM 779 C CA . VAL A 1 108 ? 0.865 4.451 -2.262 1.00 97.31 108 VAL A CA 1
ATOM 780 C C . VAL A 1 108 ? -0.152 5.107 -3.199 1.00 97.31 108 VAL A C 1
ATOM 782 O O . VAL A 1 108 ? -1.151 5.653 -2.736 1.00 97.31 108 VAL A O 1
ATOM 785 N N . ALA A 1 109 ? 0.047 5.021 -4.516 1.00 97.50 109 ALA A N 1
ATOM 786 C CA . ALA A 1 109 ? -0.906 5.565 -5.480 1.00 97.50 109 ALA A CA 1
ATOM 787 C C . ALA A 1 109 ? -2.256 4.842 -5.445 1.00 97.50 109 ALA A C 1
ATOM 789 O O . ALA A 1 109 ? -3.293 5.500 -5.473 1.00 97.50 109 ALA A O 1
ATOM 790 N N . ALA A 1 110 ? -2.266 3.511 -5.329 1.00 97.25 110 ALA A N 1
ATOM 791 C CA . ALA A 1 110 ? -3.497 2.739 -5.183 1.00 97.25 110 ALA A CA 1
ATOM 792 C C . ALA A 1 110 ? -4.261 3.123 -3.907 1.00 97.25 110 ALA A C 1
ATOM 794 O O . ALA A 1 110 ? -5.473 3.332 -3.959 1.00 97.25 110 ALA A O 1
ATOM 795 N N . ALA A 1 111 ? -3.558 3.276 -2.782 1.00 94.88 111 ALA A N 1
ATOM 796 C CA . ALA A 1 111 ? -4.127 3.739 -1.522 1.00 94.88 111 ALA A CA 1
ATOM 797 C C . ALA A 1 111 ? -4.673 5.172 -1.639 1.00 94.88 111 ALA A C 1
ATOM 799 O O . ALA A 1 111 ? -5.816 5.426 -1.269 1.00 94.88 111 ALA A O 1
ATOM 800 N N . LEU A 1 112 ? -3.923 6.102 -2.233 1.00 95.56 112 LEU A N 1
ATOM 801 C CA . LEU A 1 112 ? -4.380 7.479 -2.426 1.00 95.56 112 LEU A CA 1
ATOM 802 C C . LEU A 1 112 ? -5.602 7.556 -3.355 1.00 95.56 112 LEU A C 1
ATOM 804 O O . LEU A 1 112 ? -6.573 8.232 -3.035 1.00 95.56 112 LEU A O 1
ATOM 808 N N . ILE A 1 113 ? -5.608 6.837 -4.479 1.00 95.00 113 ILE A N 1
ATOM 809 C CA . ILE A 1 113 ? -6.775 6.778 -5.376 1.00 95.00 113 ILE A CA 1
ATOM 810 C C . ILE A 1 113 ? -7.961 6.134 -4.663 1.00 95.00 113 ILE A C 1
ATOM 812 O O . ILE A 1 113 ? -9.097 6.577 -4.841 1.00 95.00 113 ILE A O 1
ATOM 816 N N . SER A 1 114 ? -7.711 5.118 -3.834 1.00 91.38 114 SER A N 1
ATOM 817 C CA . SER A 1 114 ? -8.741 4.511 -3.000 1.00 91.38 114 SER A CA 1
ATOM 818 C C . SER A 1 114 ? -9.378 5.552 -2.089 1.00 91.38 114 SER A C 1
ATOM 820 O O . SER A 1 114 ? -10.601 5.691 -2.119 1.00 91.38 114 SER A O 1
ATOM 822 N N . LEU A 1 115 ? -8.558 6.331 -1.373 1.00 88.88 115 LEU A N 1
ATOM 823 C CA . LEU A 1 115 ? -9.003 7.447 -0.542 1.00 88.88 115 LEU A CA 1
ATOM 824 C C . LEU A 1 115 ? -9.855 8.429 -1.346 1.00 88.88 115 LEU A C 1
ATOM 826 O O . LEU A 1 115 ? -11.005 8.656 -1.014 1.00 88.88 115 LEU A O 1
ATOM 830 N N . LEU A 1 116 ? -9.348 8.955 -2.457 1.00 90.25 116 LEU A N 1
ATOM 831 C CA . LEU A 1 116 ? -10.055 10.000 -3.203 1.00 90.25 116 LEU A CA 1
ATOM 832 C C . LEU A 1 116 ? -11.355 9.531 -3.867 1.00 90.25 116 LEU A C 1
ATOM 834 O O . LEU A 1 116 ? -12.286 10.318 -4.027 1.00 90.25 116 LEU A O 1
ATOM 838 N N . SER A 1 117 ? -11.413 8.271 -4.294 1.00 87.56 117 SER A N 1
ATOM 839 C CA . SER A 1 117 ? -12.518 7.754 -5.107 1.00 87.56 117 SER A CA 1
ATOM 840 C C . SER A 1 117 ? -13.529 6.911 -4.329 1.00 87.56 117 SER A C 1
ATOM 842 O O . SER A 1 117 ? -14.575 6.571 -4.880 1.00 87.56 117 SER A O 1
ATOM 844 N N . GLY A 1 118 ? -13.210 6.501 -3.098 1.00 80.75 118 GLY A N 1
ATOM 845 C CA . GLY A 1 118 ? -14.019 5.570 -2.307 1.00 80.75 118 GLY A CA 1
ATOM 846 C C . GLY A 1 118 ? -13.997 4.120 -2.796 1.00 80.75 118 GLY A C 1
ATOM 847 O O . GLY A 1 118 ? -14.715 3.283 -2.248 1.00 80.75 118 GLY A O 1
ATOM 848 N N . HIS A 1 119 ? -13.210 3.793 -3.825 1.00 86.44 119 HIS A N 1
ATOM 849 C CA . HIS A 1 119 ? -13.028 2.416 -4.284 1.00 86.44 119 HIS A CA 1
ATOM 850 C C . HIS A 1 119 ? -11.966 1.749 -3.418 1.00 86.44 119 HIS A C 1
ATOM 852 O O . HIS A 1 119 ? -10.806 2.152 -3.422 1.00 86.44 119 HIS A O 1
ATOM 858 N N . MET A 1 120 ? -12.333 0.719 -2.665 1.00 82.69 120 MET A N 1
ATOM 859 C CA . MET A 1 120 ? -11.367 0.003 -1.831 1.00 82.69 120 MET A CA 1
ATOM 860 C C . MET A 1 120 ? -10.336 -0.726 -2.693 1.00 82.69 120 MET A C 1
ATOM 862 O O . MET A 1 120 ? -10.694 -1.325 -3.707 1.00 82.69 120 MET A O 1
ATOM 866 N N . VAL A 1 121 ? -9.070 -0.744 -2.271 1.00 87.12 121 VAL A N 1
ATOM 867 C CA . VAL A 1 121 ? -8.127 -1.752 -2.783 1.00 87.12 121 VAL A CA 1
ATOM 868 C C . VAL A 1 121 ? -8.645 -3.127 -2.362 1.00 87.12 121 VAL A C 1
ATOM 870 O O . VAL A 1 121 ? -9.143 -3.290 -1.245 1.00 87.12 121 VAL A O 1
ATOM 873 N N . ARG A 1 122 ? -8.598 -4.109 -3.259 1.00 81.81 122 ARG A N 1
ATOM 874 C CA . ARG A 1 122 ? -9.108 -5.451 -2.972 1.00 81.81 122 ARG A CA 1
ATOM 875 C C . ARG A 1 122 ? -8.301 -6.136 -1.863 1.00 81.81 122 ARG A C 1
ATOM 877 O O . ARG A 1 122 ? -7.093 -5.932 -1.727 1.00 81.81 122 ARG A O 1
ATOM 884 N N . THR A 1 123 ? -8.983 -6.976 -1.089 1.00 75.00 123 THR A N 1
ATOM 885 C CA . THR A 1 123 ? -8.398 -7.759 0.012 1.00 75.00 123 THR A CA 1
ATOM 886 C C . THR A 1 123 ? -7.472 -8.875 -0.464 1.00 75.00 123 THR A C 1
ATOM 888 O O . THR A 1 123 ? -6.603 -9.312 0.274 1.00 75.00 123 THR A O 1
ATOM 891 N N . ASP A 1 124 ? -7.625 -9.321 -1.705 1.00 78.81 124 ASP A N 1
ATOM 892 C CA . ASP A 1 124 ? -6.871 -10.426 -2.292 1.00 78.81 124 ASP A CA 1
ATOM 893 C C . ASP A 1 124 ? -5.746 -9.959 -3.228 1.00 78.81 124 ASP A C 1
ATOM 895 O O . ASP A 1 124 ? -5.221 -10.760 -4.002 1.00 78.81 124 ASP A O 1
ATOM 899 N N . VAL A 1 125 ? -5.393 -8.668 -3.167 1.00 88.81 125 VAL A N 1
ATOM 900 C CA . VAL A 1 125 ? -4.391 -8.035 -4.029 1.00 88.81 125 VAL A CA 1
ATOM 901 C C . VAL A 1 125 ? -3.197 -7.527 -3.230 1.00 88.81 125 VAL A C 1
ATOM 903 O O . VAL A 1 125 ? -3.365 -6.784 -2.258 1.00 88.81 125 VAL A O 1
ATOM 906 N N . ALA A 1 126 ? -2.004 -7.861 -3.723 1.00 94.06 126 ALA A N 1
ATOM 907 C CA . ALA A 1 126 ? -0.753 -7.164 -3.443 1.00 94.06 126 ALA A CA 1
ATOM 908 C C . ALA A 1 126 ? -0.352 -6.283 -4.638 1.00 94.06 126 ALA A C 1
ATOM 910 O O . ALA A 1 126 ? -0.589 -6.634 -5.796 1.00 94.06 126 ALA A O 1
ATOM 911 N N . VAL A 1 127 ? 0.264 -5.138 -4.363 1.00 97.12 127 VAL A N 1
ATOM 912 C CA . VAL A 1 127 ? 0.706 -4.164 -5.365 1.00 97.12 127 VAL A CA 1
ATOM 913 C C . VAL A 1 127 ? 2.192 -3.899 -5.174 1.00 97.12 127 VAL A C 1
ATOM 915 O O . VAL A 1 127 ? 2.625 -3.607 -4.067 1.00 97.12 127 VAL A O 1
ATOM 918 N N . THR A 1 128 ? 2.972 -3.948 -6.249 1.00 96.38 128 THR A N 1
ATOM 919 C CA . THR A 1 128 ? 4.372 -3.507 -6.249 1.00 96.38 128 THR A CA 1
ATOM 920 C C . THR A 1 128 ? 4.661 -2.688 -7.500 1.00 96.38 128 THR A C 1
ATOM 922 O O . THR A 1 128 ? 3.960 -2.820 -8.503 1.00 96.38 128 THR A O 1
ATOM 925 N N . GLY A 1 129 ? 5.659 -1.813 -7.444 1.00 95.88 129 GLY A N 1
ATOM 926 C CA . GLY A 1 129 ? 6.053 -0.968 -8.563 1.00 95.88 129 GLY A CA 1
ATOM 927 C C . GLY A 1 129 ? 6.575 0.379 -8.098 1.00 95.88 129 GLY A C 1
ATOM 928 O O . GLY A 1 129 ? 5.879 1.098 -7.377 1.00 95.88 129 GLY A O 1
ATOM 929 N N . ALA A 1 130 ? 7.755 0.767 -8.571 1.00 95.06 130 ALA A N 1
ATOM 930 C CA . ALA A 1 130 ? 8.171 2.155 -8.470 1.00 95.06 130 ALA A CA 1
ATOM 931 C C . ALA A 1 130 ? 7.262 3.012 -9.368 1.00 95.06 130 ALA A C 1
ATOM 933 O O . ALA A 1 130 ? 6.892 2.607 -10.473 1.00 95.06 130 ALA A O 1
ATOM 934 N N . LEU A 1 131 ? 6.877 4.190 -8.882 1.00 96.38 131 LEU A N 1
ATOM 935 C CA . LEU A 1 131 ? 6.005 5.113 -9.602 1.00 96.38 131 LEU A CA 1
ATOM 936 C C . LEU A 1 131 ? 6.744 6.418 -9.856 1.00 96.38 131 LEU A C 1
ATOM 938 O O . LEU A 1 131 ? 7.229 7.050 -8.919 1.00 96.38 131 LEU A O 1
ATOM 942 N N . THR A 1 132 ? 6.787 6.848 -11.112 1.00 94.75 132 THR A N 1
ATOM 943 C CA . THR A 1 132 ? 7.319 8.166 -11.458 1.00 94.75 132 THR A CA 1
ATOM 944 C C . THR A 1 132 ? 6.262 9.258 -11.246 1.00 94.75 132 THR A C 1
ATOM 946 O O . THR A 1 132 ? 5.062 8.990 -11.359 1.00 94.75 132 THR A O 1
ATOM 949 N N . PRO A 1 133 ? 6.659 10.528 -11.039 1.00 92.75 133 PRO A N 1
ATOM 950 C CA . PRO A 1 133 ? 5.711 11.645 -10.991 1.00 92.75 133 PRO A CA 1
ATOM 951 C C . PRO A 1 133 ? 4.874 11.816 -12.273 1.00 92.75 133 PRO A C 1
ATOM 953 O O . PRO A 1 133 ? 3.798 12.411 -12.230 1.00 92.75 133 PRO A O 1
ATOM 956 N N . SER A 1 134 ? 5.349 11.299 -13.418 1.00 90.69 134 SER A N 1
ATOM 957 C CA . SER A 1 134 ? 4.617 11.294 -14.693 1.00 90.69 134 SER A CA 1
ATOM 958 C C . SER A 1 134 ? 3.597 10.156 -14.815 1.00 90.69 134 SER A C 1
ATOM 960 O O . SER A 1 134 ? 2.762 10.202 -15.719 1.00 90.69 134 SER A O 1
ATOM 962 N N . GLY A 1 135 ? 3.605 9.180 -13.900 1.00 89.62 135 GLY A N 1
ATOM 963 C CA . GLY A 1 135 ? 2.631 8.084 -13.858 1.00 89.62 135 GLY A CA 1
ATOM 964 C C . GLY A 1 135 ? 3.076 6.776 -14.490 1.00 89.62 135 GLY A C 1
ATOM 965 O O . GLY A 1 135 ? 2.234 5.909 -14.732 1.00 89.62 135 GLY A O 1
ATOM 966 N N . GLU A 1 136 ? 4.364 6.640 -14.793 1.00 93.38 136 GLU A N 1
ATOM 967 C CA . GLU A 1 136 ? 4.928 5.402 -15.322 1.00 93.38 136 GLU A CA 1
ATOM 968 C C . GLU A 1 136 ? 5.204 4.434 -14.170 1.00 93.38 136 GLU A C 1
ATOM 970 O O . GLU A 1 136 ? 5.800 4.810 -13.156 1.00 93.38 136 GLU A O 1
ATOM 975 N N . LEU A 1 137 ? 4.774 3.182 -14.340 1.00 95.81 137 LEU A N 1
ATOM 976 C CA . LEU A 1 137 ? 5.125 2.091 -13.437 1.00 95.81 137 LEU A CA 1
ATOM 977 C C . LEU A 1 137 ? 6.428 1.451 -13.905 1.00 95.81 137 LEU A C 1
ATOM 979 O O . LEU A 1 137 ? 6.497 0.863 -14.986 1.00 95.81 137 LEU A O 1
ATOM 983 N N . VAL A 1 138 ? 7.459 1.573 -13.077 1.00 95.31 138 VAL A N 1
ATOM 984 C CA . VAL A 1 138 ? 8.818 1.120 -13.374 1.00 95.31 138 VAL A CA 1
ATOM 985 C C . VAL A 1 138 ? 9.062 -0.225 -12.713 1.00 95.31 138 VAL A C 1
ATOM 987 O O . VAL A 1 138 ? 8.660 -0.447 -11.570 1.00 95.31 138 VAL A O 1
ATOM 990 N N . ALA A 1 139 ? 9.712 -1.121 -13.459 1.00 95.50 139 ALA A N 1
ATOM 991 C CA . ALA A 1 139 ? 10.018 -2.467 -13.006 1.00 95.50 139 ALA A CA 1
ATOM 992 C C . ALA A 1 139 ? 10.852 -2.465 -11.723 1.00 95.50 139 ALA A C 1
ATOM 994 O O . ALA A 1 139 ? 11.747 -1.638 -11.557 1.00 95.50 139 ALA A O 1
ATOM 995 N N . VAL A 1 140 ? 10.561 -3.427 -10.856 1.00 94.62 140 VAL A N 1
ATOM 996 C CA . VAL A 1 140 ? 11.197 -3.560 -9.541 1.00 94.62 140 VAL A CA 1
ATOM 997 C C . VAL A 1 140 ? 12.186 -4.719 -9.516 1.00 94.62 140 VAL A C 1
ATOM 999 O O . VAL A 1 140 ? 12.016 -5.700 -10.249 1.00 94.62 140 VAL A O 1
ATOM 1002 N N . GLY A 1 141 ? 13.202 -4.614 -8.660 1.00 92.44 141 GLY A N 1
ATOM 1003 C CA . GLY A 1 141 ? 14.096 -5.725 -8.334 1.00 92.44 141 GLY A CA 1
ATOM 1004 C C . GLY A 1 141 ? 13.419 -6.760 -7.430 1.00 92.44 141 GLY A C 1
ATOM 1005 O O . GLY A 1 141 ? 12.343 -6.513 -6.884 1.00 92.44 141 GLY A O 1
ATOM 1006 N N . GLY A 1 142 ? 14.038 -7.935 -7.285 1.00 91.25 142 GLY A N 1
ATOM 1007 C CA . GLY A 1 142 ? 13.584 -8.968 -6.342 1.00 91.25 142 GLY A CA 1
ATOM 1008 C C . GLY A 1 142 ? 12.143 -9.445 -6.566 1.00 91.25 142 GLY A C 1
ATOM 1009 O O . GLY A 1 142 ? 11.407 -9.709 -5.617 1.00 91.25 142 GLY A O 1
ATOM 1010 N N . PHE A 1 143 ? 11.673 -9.471 -7.819 1.00 94.00 143 PHE A N 1
ATOM 1011 C CA . PHE A 1 143 ? 10.265 -9.760 -8.116 1.00 94.00 143 PHE A CA 1
ATOM 1012 C C . PHE A 1 143 ? 9.838 -11.169 -7.672 1.00 94.00 143 PHE A C 1
ATOM 1014 O O . PHE A 1 143 ? 8.691 -11.366 -7.263 1.00 94.00 143 PHE A O 1
ATOM 1021 N N . THR A 1 144 ? 10.758 -12.133 -7.704 1.00 92.69 144 THR A N 1
ATOM 1022 C CA . THR A 1 144 ? 10.528 -13.500 -7.223 1.00 92.69 144 THR A CA 1
ATOM 1023 C C . THR A 1 144 ? 10.282 -13.508 -5.715 1.00 92.69 144 THR A C 1
ATOM 1025 O O . THR A 1 144 ? 9.270 -14.033 -5.262 1.00 92.69 144 THR A O 1
ATOM 1028 N N . GLU A 1 145 ? 11.123 -12.828 -4.936 1.00 91.81 145 GLU A N 1
ATOM 1029 C CA . GLU A 1 145 ? 10.989 -12.690 -3.483 1.00 91.81 145 GLU A CA 1
ATOM 1030 C C . GLU A 1 145 ? 9.698 -11.954 -3.102 1.00 91.81 145 GLU A C 1
ATOM 1032 O O . GLU A 1 145 ? 9.012 -12.319 -2.147 1.00 91.81 145 GLU A O 1
ATOM 1037 N N . LYS A 1 146 ? 9.311 -10.944 -3.886 1.00 93.94 146 LYS A N 1
ATOM 1038 C CA . LYS A 1 146 ? 8.046 -10.219 -3.698 1.00 93.94 146 LYS A CA 1
ATOM 1039 C C . LYS A 1 146 ? 6.823 -11.078 -4.001 1.00 93.94 146 LYS A C 1
ATOM 1041 O O . LYS A 1 146 ? 5.797 -10.942 -3.337 1.00 93.94 146 LYS A O 1
ATOM 1046 N N . THR A 1 147 ? 6.926 -11.963 -4.988 1.00 93.12 147 THR A N 1
ATOM 1047 C CA . THR A 1 147 ? 5.877 -12.937 -5.314 1.00 93.12 147 THR A CA 1
ATOM 1048 C C . THR A 1 147 ? 5.740 -13.981 -4.207 1.00 93.12 147 THR A C 1
ATOM 1050 O O . THR A 1 147 ? 4.619 -14.329 -3.829 1.00 93.12 147 THR A O 1
ATOM 1053 N N . HIS A 1 148 ? 6.860 -14.430 -3.642 1.00 90.75 148 HIS A N 1
ATOM 1054 C CA . HIS A 1 148 ? 6.865 -15.336 -2.499 1.00 90.75 148 HIS A CA 1
ATOM 1055 C C . HIS A 1 148 ? 6.155 -14.699 -1.298 1.00 90.75 148 HIS A C 1
ATOM 1057 O O . HIS A 1 148 ? 5.179 -15.247 -0.798 1.00 90.75 148 HIS A O 1
ATOM 1063 N N . ALA A 1 149 ? 6.527 -13.465 -0.942 1.00 89.50 149 ALA A N 1
ATOM 1064 C CA . ALA A 1 149 ? 5.875 -12.695 0.119 1.00 89.50 149 ALA A CA 1
ATOM 1065 C C . ALA A 1 149 ? 4.366 -12.495 -0.112 1.00 89.50 149 ALA A C 1
ATOM 1067 O O . ALA A 1 149 ? 3.575 -12.514 0.828 1.00 89.50 149 ALA A O 1
ATOM 1068 N N . ALA A 1 150 ? 3.951 -12.299 -1.366 1.00 88.38 150 ALA A N 1
ATOM 1069 C CA . ALA A 1 150 ? 2.543 -12.205 -1.735 1.00 88.38 150 ALA A CA 1
ATOM 1070 C C . ALA A 1 150 ? 1.812 -13.547 -1.521 1.00 88.38 150 ALA A C 1
ATOM 1072 O O . ALA A 1 150 ? 0.719 -13.580 -0.956 1.00 88.38 150 ALA A O 1
ATOM 1073 N N . THR A 1 151 ? 2.434 -14.655 -1.923 1.00 83.88 151 THR A N 1
ATOM 1074 C CA . THR A 1 151 ? 1.892 -16.006 -1.728 1.00 83.88 151 THR A CA 1
ATOM 1075 C C . THR A 1 151 ? 1.780 -16.361 -0.245 1.00 83.88 151 THR A C 1
ATOM 1077 O O . THR A 1 151 ? 0.742 -16.868 0.178 1.00 83.88 151 THR A O 1
ATOM 1080 N N . ASP A 1 152 ? 2.813 -16.062 0.542 1.00 83.06 152 ASP A N 1
ATOM 1081 C CA . ASP A 1 152 ? 2.857 -16.288 1.992 1.00 83.06 152 ASP A CA 1
ATOM 1082 C C . ASP A 1 152 ? 1.894 -15.371 2.749 1.00 83.06 152 ASP A C 1
ATOM 1084 O O . ASP A 1 152 ? 1.314 -15.767 3.754 1.00 83.06 152 ASP A O 1
ATOM 1088 N N . GLY A 1 153 ? 1.655 -14.167 2.226 1.00 72.31 153 GLY A N 1
ATOM 1089 C CA . GLY A 1 153 ? 0.590 -13.268 2.668 1.00 72.31 153 GLY A CA 1
ATOM 1090 C C . GLY A 1 153 ? -0.807 -13.670 2.180 1.00 72.31 153 GLY A C 1
ATOM 1091 O O . GLY A 1 153 ? -1.744 -12.885 2.328 1.00 72.31 153 GLY A O 1
ATOM 1092 N N . TYR A 1 154 ? -0.951 -14.855 1.575 1.00 79.44 154 TYR A N 1
ATOM 1093 C CA . TYR A 1 154 ? -2.205 -15.441 1.092 1.00 79.44 154 TYR A CA 1
ATOM 1094 C C . TYR A 1 154 ? -3.008 -14.545 0.138 1.00 79.44 154 TYR A C 1
ATOM 1096 O O . TYR A 1 154 ? -4.233 -14.668 0.035 1.00 79.44 154 TYR A O 1
ATOM 1104 N N . VAL A 1 155 ? -2.344 -13.651 -0.603 1.00 82.25 155 VAL A N 1
ATOM 1105 C CA . VAL A 1 155 ? -3.016 -12.941 -1.696 1.00 82.25 155 VAL A CA 1
ATOM 1106 C C . VAL A 1 155 ? -3.128 -13.859 -2.909 1.00 82.25 155 VAL A C 1
ATOM 1108 O O . VAL A 1 155 ? -2.273 -14.706 -3.148 1.00 82.25 155 VAL A O 1
ATOM 1111 N N . SER A 1 156 ? -4.197 -13.698 -3.689 1.00 84.81 156 SER A N 1
ATOM 1112 C CA . SER A 1 156 ? -4.422 -14.498 -4.903 1.00 84.81 156 SER A CA 1
ATOM 1113 C C . SER A 1 156 ? -4.040 -13.750 -6.178 1.00 84.81 156 SER A C 1
ATOM 1115 O O . SER A 1 156 ? -4.028 -14.329 -7.263 1.00 84.81 156 SER A O 1
ATOM 1117 N N . ARG A 1 157 ? -3.713 -12.458 -6.063 1.00 92.56 157 ARG A N 1
ATOM 1118 C CA . ARG A 1 157 ? -3.341 -11.600 -7.183 1.00 92.56 157 ARG A CA 1
ATOM 1119 C C . ARG A 1 157 ? -2.207 -10.655 -6.810 1.00 92.56 157 ARG A C 1
ATOM 1121 O O . ARG A 1 157 ? -2.249 -9.998 -5.771 1.00 92.56 157 ARG A O 1
ATOM 1128 N N . ILE A 1 158 ? -1.255 -10.504 -7.725 1.00 96.62 158 ILE A N 1
ATOM 1129 C CA . ILE A 1 158 ? -0.223 -9.469 -7.661 1.00 96.62 158 ILE A CA 1
ATOM 1130 C C . ILE A 1 158 ? -0.346 -8.526 -8.861 1.00 96.62 158 ILE A C 1
ATOM 1132 O O . ILE A 1 158 ? -0.397 -8.958 -10.015 1.00 96.62 158 ILE A O 1
ATOM 1136 N N . VAL A 1 159 ? -0.419 -7.225 -8.583 1.00 98.19 159 VAL A N 1
ATOM 1137 C CA . VAL A 1 159 ? -0.332 -6.167 -9.594 1.00 98.19 159 VAL A CA 1
ATOM 1138 C C . VAL A 1 159 ? 1.100 -5.650 -9.611 1.00 98.19 159 VAL A C 1
ATOM 1140 O O . VAL A 1 159 ? 1.602 -5.192 -8.584 1.00 98.19 159 VAL A O 1
ATOM 1143 N N . ALA A 1 160 ? 1.754 -5.732 -10.767 1.00 97.56 160 ALA A N 1
ATOM 1144 C CA . ALA A 1 160 ? 3.156 -5.366 -10.934 1.00 97.56 160 ALA A CA 1
ATOM 1145 C C . ALA A 1 160 ? 3.388 -4.566 -12.227 1.00 97.56 160 ALA A C 1
ATOM 1147 O O . ALA A 1 160 ? 2.553 -4.616 -13.134 1.00 97.56 160 ALA A O 1
ATOM 1148 N N . PRO A 1 161 ? 4.517 -3.853 -12.361 1.00 98.00 161 PRO A N 1
ATOM 1149 C CA . PRO A 1 161 ? 4.877 -3.147 -13.584 1.00 98.00 161 PRO A CA 1
ATOM 1150 C C . PRO A 1 161 ? 4.990 -4.096 -14.778 1.00 98.00 161 PRO A C 1
ATOM 1152 O O . PRO A 1 161 ? 5.519 -5.201 -14.654 1.00 98.00 161 PRO A O 1
ATOM 1155 N N . ALA A 1 162 ? 4.585 -3.648 -15.966 1.00 97.25 162 ALA A N 1
ATOM 1156 C CA . ALA A 1 162 ? 4.692 -4.448 -17.190 1.00 97.25 162 ALA A CA 1
ATOM 1157 C C . ALA A 1 162 ? 6.123 -4.937 -17.488 1.00 97.25 162 ALA A C 1
ATOM 1159 O O . ALA A 1 162 ? 6.308 -6.031 -18.021 1.00 97.25 162 ALA A O 1
ATOM 1160 N N . GLY A 1 163 ? 7.143 -4.177 -17.077 1.00 96.12 163 GLY A N 1
ATOM 1161 C CA . GLY A 1 163 ? 8.543 -4.582 -17.211 1.00 96.12 163 GLY A CA 1
ATOM 1162 C C . GLY A 1 163 ? 8.938 -5.819 -16.388 1.00 96.12 163 GLY A C 1
ATOM 1163 O O . GLY A 1 163 ? 9.930 -6.458 -16.721 1.00 96.12 163 GLY A O 1
ATOM 1164 N N . ASN A 1 164 ? 8.160 -6.219 -15.374 1.00 96.62 164 ASN A N 1
ATOM 1165 C CA . ASN A 1 164 ? 8.423 -7.426 -14.580 1.00 96.62 164 ASN A CA 1
ATOM 1166 C C . ASN A 1 164 ? 7.898 -8.720 -15.224 1.00 96.62 164 ASN A C 1
ATOM 1168 O O . ASN A 1 164 ? 8.167 -9.805 -14.712 1.00 96.62 164 ASN A O 1
ATOM 1172 N N . GLN A 1 165 ? 7.191 -8.651 -16.357 1.00 96.25 165 GLN A N 1
ATOM 1173 C CA . GLN A 1 165 ? 6.560 -9.823 -16.974 1.00 96.25 165 GLN A CA 1
ATOM 1174 C C . GLN A 1 165 ? 7.548 -10.953 -17.309 1.00 96.25 165 GLN A C 1
ATOM 1176 O O . GLN A 1 165 ? 7.198 -12.128 -17.204 1.00 96.25 165 GLN A O 1
ATOM 1181 N N . GLN A 1 166 ? 8.784 -10.624 -17.693 1.00 93.06 166 GLN A N 1
ATOM 1182 C CA . GLN A 1 166 ? 9.794 -11.633 -18.029 1.00 93.06 166 GLN A CA 1
ATOM 1183 C C . GLN A 1 166 ? 10.273 -12.424 -16.801 1.00 93.06 166 GLN A C 1
ATOM 1185 O O . GLN A 1 166 ? 10.569 -13.610 -16.931 1.00 93.06 166 GLN A O 1
ATOM 1190 N N . ALA A 1 167 ? 10.258 -11.813 -15.611 1.00 93.50 167 ALA A N 1
ATOM 1191 C CA . ALA A 1 167 ? 10.689 -12.450 -14.366 1.00 93.50 167 ALA A CA 1
ATOM 1192 C C . ALA A 1 167 ? 9.722 -13.551 -13.888 1.00 93.50 167 ALA A C 1
ATOM 1194 O O . ALA A 1 167 ? 10.098 -14.400 -13.089 1.00 93.50 167 ALA A O 1
ATOM 1195 N N . VAL A 1 168 ? 8.495 -13.619 -14.425 1.00 93.44 168 VAL A N 1
ATOM 1196 C CA . VAL A 1 168 ? 7.532 -14.691 -14.100 1.00 93.44 168 VAL A CA 1
ATOM 1197 C C . VAL A 1 168 ? 8.066 -16.083 -14.442 1.00 93.44 168 VAL A C 1
ATOM 1199 O O . VAL A 1 168 ? 7.660 -17.071 -13.831 1.00 93.44 168 VAL A O 1
ATOM 1202 N N . GLY A 1 169 ? 8.962 -16.184 -15.428 1.00 92.44 169 GLY A N 1
ATOM 1203 C CA . GLY A 1 169 ? 9.597 -17.449 -15.797 1.00 92.44 169 GLY A CA 1
ATOM 1204 C C . GLY A 1 169 ? 10.529 -18.013 -14.720 1.00 92.44 169 GLY A C 1
ATOM 1205 O O . GLY A 1 169 ? 10.797 -19.210 -14.735 1.00 92.44 169 GLY A O 1
ATOM 1206 N N . GLU A 1 170 ? 10.995 -17.174 -13.796 1.00 92.81 170 GLU A N 1
ATOM 1207 C CA . GLU A 1 170 ? 11.916 -17.543 -12.714 1.00 92.81 170 GLU A CA 1
ATOM 1208 C C . GLU A 1 170 ? 11.176 -18.017 -11.453 1.00 92.81 170 GLU A C 1
ATOM 1210 O O . GLU A 1 170 ? 11.780 -18.601 -10.554 1.00 92.81 170 GLU A O 1
ATOM 1215 N N . ILE A 1 171 ? 9.858 -17.809 -11.401 1.00 93.81 171 ILE A N 1
ATOM 1216 C CA . ILE A 1 171 ? 9.008 -18.145 -10.258 1.00 93.81 171 ILE A CA 1
ATOM 1217 C C . ILE A 1 171 ? 8.643 -19.639 -10.312 1.00 93.81 171 ILE A C 1
ATOM 1219 O O . ILE A 1 171 ? 8.126 -20.103 -11.337 1.00 93.81 171 ILE A O 1
ATOM 1223 N N . PRO A 1 172 ? 8.839 -20.405 -9.222 1.00 92.00 172 PRO A N 1
ATOM 1224 C CA . PRO A 1 172 ? 8.461 -21.813 -9.165 1.00 92.00 172 PRO A CA 1
ATOM 1225 C C . PRO A 1 172 ? 6.976 -22.061 -9.474 1.00 92.00 172 PRO A C 1
ATOM 1227 O O . PRO A 1 172 ? 6.093 -21.345 -9.003 1.00 92.00 172 PRO A O 1
ATOM 1230 N N . ASP A 1 173 ? 6.674 -23.144 -10.198 1.00 93.06 173 ASP A N 1
ATOM 1231 C CA . ASP A 1 173 ? 5.308 -23.472 -10.648 1.00 93.06 173 ASP A CA 1
ATOM 1232 C C . ASP A 1 173 ? 4.267 -23.535 -9.520 1.00 93.06 173 ASP A C 1
ATOM 1234 O O . ASP A 1 173 ? 3.108 -23.152 -9.700 1.00 93.06 173 ASP A O 1
ATOM 1238 N N . HIS A 1 174 ? 4.675 -24.018 -8.348 1.00 86.69 174 HIS A N 1
ATOM 1239 C CA . HIS A 1 174 ? 3.794 -24.173 -7.194 1.00 86.69 174 HIS A CA 1
ATOM 1240 C C . HIS A 1 174 ? 3.400 -22.836 -6.539 1.00 86.69 174 HIS A C 1
ATOM 1242 O O . HIS A 1 174 ? 2.364 -22.780 -5.882 1.00 86.69 174 HIS A O 1
ATOM 1248 N N . GLU A 1 175 ? 4.189 -21.773 -6.722 1.00 87.44 175 GLU A N 1
ATOM 1249 C CA . GLU A 1 175 ? 3.833 -20.404 -6.321 1.00 87.44 175 GLU A CA 1
ATOM 1250 C C . GLU A 1 175 ? 3.080 -19.705 -7.447 1.00 87.44 175 GLU A C 1
ATOM 1252 O O . GLU A 1 175 ? 1.989 -19.174 -7.247 1.00 87.44 175 GLU A O 1
ATOM 1257 N N . ARG A 1 176 ? 3.606 -19.802 -8.674 1.00 91.44 176 ARG A N 1
ATOM 1258 C CA . ARG A 1 176 ? 3.014 -19.187 -9.865 1.00 91.44 176 ARG A CA 1
ATOM 1259 C C . ARG A 1 176 ? 1.562 -19.615 -10.095 1.00 91.44 176 ARG A C 1
ATOM 1261 O O . ARG A 1 176 ? 0.761 -18.815 -10.555 1.00 91.44 176 ARG A O 1
ATOM 1268 N N . SER A 1 177 ? 1.210 -20.861 -9.779 1.00 91.38 177 SER A N 1
ATOM 1269 C CA . SER A 1 177 ? -0.162 -21.376 -9.915 1.00 91.38 177 SER A CA 1
ATOM 1270 C C . SER A 1 177 ? -1.151 -20.854 -8.864 1.00 91.38 177 SER A C 1
ATOM 1272 O O . SER A 1 177 ? -2.357 -20.981 -9.071 1.00 91.38 177 SER A O 1
ATOM 1274 N N . LYS A 1 178 ? -0.672 -20.263 -7.762 1.00 88.81 178 LYS A N 1
ATOM 1275 C CA . LYS A 1 178 ? -1.507 -19.667 -6.706 1.00 88.81 178 LYS A CA 1
ATOM 1276 C C . LYS A 1 178 ? -1.830 -18.193 -6.959 1.00 88.81 178 LYS A C 1
ATOM 1278 O O . LYS A 1 178 ? -2.732 -17.662 -6.318 1.00 88.81 178 LYS A O 1
ATOM 1283 N N . LEU A 1 179 ? -1.107 -17.550 -7.877 1.00 92.88 179 LEU A N 1
ATOM 1284 C CA . LEU A 1 179 ? -1.193 -16.117 -8.129 1.00 92.88 179 LEU A CA 1
ATOM 1285 C C . LEU A 1 179 ? -1.656 -15.795 -9.549 1.00 92.88 179 LEU A C 1
ATOM 1287 O O . LEU A 1 179 ? -1.120 -16.273 -10.547 1.00 92.88 179 LEU A O 1
ATOM 1291 N N . GLU A 1 180 ? -2.617 -14.887 -9.637 1.00 95.50 180 GLU A N 1
ATOM 1292 C CA . GLU A 1 180 ? -2.921 -14.149 -10.852 1.00 95.50 180 GLU A CA 1
ATOM 1293 C C . GLU A 1 180 ? -1.960 -12.959 -10.980 1.00 95.50 180 GLU A C 1
ATOM 1295 O O . GLU A 1 180 ? -1.929 -12.070 -10.126 1.00 95.50 180 GLU A O 1
ATOM 1300 N N . PHE A 1 181 ? -1.200 -12.911 -12.073 1.00 96.94 181 PHE A N 1
ATOM 1301 C CA . PHE A 1 181 ? -0.308 -11.793 -12.374 1.00 96.94 181 PHE A CA 1
ATOM 1302 C C . PHE A 1 181 ? -1.022 -10.767 -13.252 1.00 96.94 181 PHE A C 1
ATOM 1304 O O . PHE A 1 181 ? -1.444 -11.077 -14.368 1.00 96.94 181 PHE A O 1
ATOM 1311 N N . VAL A 1 182 ? -1.123 -9.529 -12.766 1.00 97.69 182 VAL A N 1
ATOM 1312 C CA . VAL A 1 182 ? -1.662 -8.394 -13.521 1.00 97.69 182 VAL A CA 1
ATOM 1313 C C . VAL A 1 182 ? -0.546 -7.392 -13.781 1.00 97.69 182 VAL A C 1
ATOM 1315 O O . VAL A 1 182 ? -0.036 -6.752 -12.864 1.00 97.69 182 VAL A O 1
ATOM 1318 N N . PHE A 1 183 ? -0.185 -7.241 -15.051 1.00 97.75 183 PHE A N 1
ATOM 1319 C CA . PHE A 1 183 ? 0.875 -6.339 -15.487 1.00 97.75 183 PHE A CA 1
ATOM 1320 C C . PHE A 1 183 ? 0.310 -4.977 -15.882 1.00 97.75 183 PHE A C 1
ATOM 1322 O O . PHE A 1 183 ? -0.439 -4.862 -16.851 1.00 97.75 183 PHE A O 1
ATOM 1329 N N . ALA A 1 184 ? 0.672 -3.950 -15.119 1.00 96.81 184 ALA A N 1
ATOM 1330 C CA . ALA A 1 184 ? 0.229 -2.577 -15.295 1.00 96.81 184 ALA A CA 1
ATOM 1331 C C . ALA A 1 184 ? 1.349 -1.723 -15.906 1.00 96.81 184 ALA A C 1
ATOM 1333 O O . ALA A 1 184 ? 2.473 -1.704 -15.407 1.00 96.81 184 ALA A O 1
ATOM 1334 N N . ALA A 1 185 ? 1.049 -1.007 -16.990 1.00 93.00 185 ALA A N 1
ATOM 1335 C CA . ALA A 1 185 ? 1.974 -0.038 -17.586 1.00 93.00 185 ALA A CA 1
ATOM 1336 C C . ALA A 1 185 ? 1.694 1.394 -17.101 1.00 93.00 185 ALA A C 1
ATOM 1338 O O . ALA A 1 185 ? 2.563 2.261 -17.153 1.00 93.00 185 ALA A O 1
ATOM 1339 N N . SER A 1 186 ? 0.472 1.633 -16.627 1.00 93.50 186 SER A N 1
ATOM 1340 C CA . SER A 1 186 ? -0.018 2.936 -16.194 1.00 93.50 186 SER A CA 1
ATOM 1341 C C . SER A 1 186 ? -0.763 2.844 -14.865 1.00 93.50 186 SER A C 1
ATOM 1343 O O . SER A 1 186 ? -1.213 1.772 -14.449 1.00 93.50 186 SER A O 1
ATOM 1345 N N . VAL A 1 187 ? -0.973 3.996 -14.227 1.00 95.06 187 VAL A N 1
ATOM 1346 C CA . VAL A 1 187 ? -1.816 4.098 -13.025 1.00 95.06 187 VAL A CA 1
ATOM 1347 C C . VAL A 1 187 ? -3.270 3.677 -13.295 1.00 95.06 187 VAL A C 1
ATOM 1349 O O . VAL A 1 187 ? -3.948 3.186 -12.396 1.00 95.06 187 VAL A O 1
ATOM 1352 N N . ASP A 1 188 ? -3.743 3.775 -14.538 1.00 92.38 188 ASP A N 1
ATOM 1353 C CA . ASP A 1 188 ? -5.093 3.339 -14.915 1.00 92.38 188 ASP A CA 1
ATOM 1354 C C . ASP A 1 188 ? -5.213 1.816 -14.934 1.00 92.38 188 ASP A C 1
ATOM 1356 O O . ASP A 1 188 ? -6.240 1.257 -14.542 1.00 92.38 188 ASP A O 1
ATOM 1360 N N . ASP A 1 189 ? -4.158 1.135 -15.377 1.00 94.81 189 ASP A N 1
ATOM 1361 C CA . ASP A 1 189 ? -4.088 -0.323 -15.333 1.00 94.81 189 ASP A CA 1
ATOM 1362 C C . ASP A 1 189 ? -3.958 -0.804 -13.890 1.00 94.81 189 ASP A C 1
ATOM 1364 O O . ASP A 1 189 ? -4.640 -1.751 -13.497 1.00 94.81 189 ASP A O 1
ATOM 1368 N N . LEU A 1 190 ? -3.166 -0.094 -13.078 1.00 96.38 190 LEU A N 1
ATOM 1369 C CA . LEU A 1 190 ? -3.088 -0.315 -11.636 1.00 96.38 190 LEU A CA 1
ATOM 1370 C C . LEU A 1 190 ? -4.470 -0.193 -10.988 1.00 96.38 190 LEU A C 1
ATOM 1372 O O . LEU A 1 190 ? -4.883 -1.100 -10.268 1.00 96.38 190 LEU A O 1
ATOM 1376 N N . GLN A 1 191 ? -5.214 0.880 -11.274 1.00 94.31 191 GLN A N 1
ATOM 1377 C CA . GLN A 1 191 ? -6.553 1.087 -10.725 1.00 94.31 191 GLN A CA 1
ATOM 1378 C C . GLN A 1 191 ? -7.488 -0.077 -11.080 1.00 94.31 191 GLN A C 1
ATOM 1380 O O . GLN A 1 191 ? -8.154 -0.622 -10.201 1.00 94.31 191 GLN A O 1
ATOM 1385 N N . LYS A 1 192 ? -7.506 -0.504 -12.349 1.00 93.69 192 LYS A N 1
ATOM 1386 C CA . LYS A 1 192 ? -8.326 -1.638 -12.814 1.00 93.69 192 LYS A CA 1
ATOM 1387 C C . LYS A 1 192 ? -7.895 -2.975 -12.207 1.00 93.69 192 LYS A C 1
ATOM 1389 O O . LYS A 1 192 ? -8.737 -3.847 -11.991 1.00 93.69 192 LYS A O 1
ATOM 1394 N N . GLY A 1 193 ? -6.595 -3.156 -11.987 1.00 93.12 193 GLY A N 1
ATOM 1395 C CA . GLY A 1 193 ? -6.016 -4.385 -11.455 1.00 93.12 193 GLY A CA 1
ATOM 1396 C C . GLY A 1 193 ? -6.223 -4.549 -9.952 1.00 93.12 193 GLY A C 1
ATOM 1397 O O . GLY A 1 193 ? -6.468 -5.673 -9.500 1.00 93.12 193 GLY A O 1
ATOM 1398 N N . ALA A 1 194 ? -6.147 -3.440 -9.205 1.00 94.94 194 ALA A N 1
ATOM 1399 C CA . ALA A 1 194 ? -6.047 -3.436 -7.749 1.00 94.94 194 ALA A CA 1
ATOM 1400 C C . ALA A 1 194 ? -7.322 -3.017 -7.006 1.00 94.94 194 ALA A C 1
ATOM 1402 O O . ALA A 1 194 ? -7.592 -3.553 -5.929 1.00 94.94 194 ALA A O 1
ATOM 1403 N N . LEU A 1 195 ? -8.105 -2.070 -7.532 1.00 90.62 195 LEU A N 1
ATOM 1404 C CA . LEU A 1 195 ? -9.259 -1.523 -6.814 1.00 90.62 195 LEU A CA 1
ATOM 1405 C C . LEU A 1 195 ? -10.546 -2.300 -7.127 1.00 90.62 195 LEU A C 1
ATOM 1407 O O . LEU A 1 195 ? -10.701 -2.944 -8.167 1.00 90.62 195 LEU A O 1
ATOM 1411 N N . ALA A 1 196 ? -11.490 -2.250 -6.190 1.00 82.88 196 ALA A N 1
ATOM 1412 C CA . ALA A 1 196 ? -12.840 -2.757 -6.364 1.00 82.88 196 ALA A CA 1
ATOM 1413 C C . ALA A 1 196 ? -13.559 -2.005 -7.495 1.00 82.88 196 ALA A C 1
ATOM 1415 O O . ALA A 1 196 ? -13.300 -0.833 -7.755 1.00 82.88 196 ALA A O 1
ATOM 1416 N N . LYS A 1 197 ? -14.506 -2.677 -8.161 1.00 79.75 197 LYS A N 1
ATOM 1417 C CA . LYS A 1 197 ? -15.232 -2.114 -9.317 1.00 79.75 197 LYS A CA 1
ATOM 1418 C C . LYS A 1 197 ? -16.191 -0.980 -8.963 1.00 79.75 197 LYS A C 1
ATOM 1420 O O . LYS A 1 197 ? -16.543 -0.193 -9.836 1.00 79.75 197 LYS A O 1
ATOM 1425 N N . HIS A 1 198 ? -16.670 -0.956 -7.725 1.00 76.50 198 HIS A N 1
ATOM 1426 C CA . HIS A 1 198 ? -17.662 0.001 -7.259 1.00 76.50 198 HIS A CA 1
ATOM 1427 C C . HIS A 1 198 ? -17.139 0.707 -6.009 1.00 76.50 198 HIS A C 1
ATOM 1429 O O . HIS A 1 198 ? -16.493 0.052 -5.184 1.00 76.50 198 HIS A O 1
ATOM 1435 N N . PRO A 1 199 ? -17.411 2.013 -5.860 1.00 74.25 199 PRO A N 1
ATOM 1436 C CA . PRO A 1 199 ? -17.056 2.729 -4.650 1.00 74.25 199 PRO A CA 1
ATOM 1437 C C . PRO A 1 199 ? -17.951 2.277 -3.496 1.00 74.25 199 PRO A C 1
ATOM 1439 O O . PRO A 1 199 ? -19.049 1.744 -3.705 1.00 74.25 199 PRO A O 1
ATOM 1442 N N . LEU A 1 200 ? -17.505 2.526 -2.267 1.00 67.12 200 LEU A N 1
ATOM 1443 C CA . LEU A 1 200 ? -18.342 2.344 -1.090 1.00 67.12 200 LEU A CA 1
ATOM 1444 C C . LEU A 1 200 ? -19.602 3.212 -1.189 1.00 67.12 200 LEU A C 1
ATOM 1446 O O . LEU A 1 200 ? -19.564 4.395 -1.535 1.00 67.12 200 LEU A O 1
ATOM 1450 N N . LYS A 1 201 ? -20.752 2.604 -0.895 1.00 63.41 201 LYS A N 1
ATOM 1451 C CA . LYS A 1 201 ? -22.045 3.281 -0.977 1.00 63.41 201 LYS A CA 1
ATOM 1452 C C . LYS A 1 201 ? -22.091 4.428 0.034 1.00 63.41 201 LYS A C 1
ATOM 1454 O O . LYS A 1 201 ? -21.937 4.195 1.225 1.00 63.41 201 LYS A O 1
ATOM 1459 N N . GLY A 1 202 ? -22.367 5.639 -0.447 1.00 62.69 202 GLY A N 1
ATOM 1460 C CA . GLY A 1 202 ? -22.432 6.834 0.399 1.00 62.69 202 GLY A CA 1
ATOM 1461 C C . GLY A 1 202 ? -21.068 7.426 0.755 1.00 62.69 202 GLY A C 1
ATOM 1462 O O . GLY A 1 202 ? -21.022 8.361 1.544 1.00 62.69 202 GLY A O 1
ATOM 1463 N N . TYR A 1 203 ? -19.973 6.923 0.174 1.00 68.75 203 TYR A N 1
ATOM 1464 C CA . TYR A 1 203 ? -18.656 7.509 0.385 1.00 68.75 203 TYR A CA 1
ATOM 1465 C C . TYR A 1 203 ? -18.588 8.932 -0.175 1.00 68.75 203 TYR A C 1
ATOM 1467 O O . TYR A 1 203 ? -18.883 9.163 -1.350 1.00 68.75 203 TYR A O 1
ATOM 1475 N N . SER A 1 204 ? -18.159 9.871 0.665 1.00 66.12 204 SER A N 1
ATOM 1476 C CA . SER A 1 204 ? -17.864 11.247 0.287 1.00 66.12 204 SER A CA 1
ATOM 1477 C C . SER A 1 204 ? -16.624 11.713 1.031 1.00 66.12 204 SER A C 1
ATOM 1479 O O . SER A 1 204 ? -16.608 11.775 2.258 1.00 66.12 204 SER A O 1
ATOM 1481 N N . ILE A 1 205 ? -15.598 12.108 0.285 1.00 66.56 205 ILE A N 1
ATOM 1482 C CA . ILE A 1 205 ? -14.386 12.688 0.870 1.00 66.56 205 ILE A CA 1
ATOM 1483 C C . ILE A 1 205 ? -14.598 14.130 1.372 1.00 66.56 205 ILE A C 1
ATOM 1485 O O . ILE A 1 205 ? -13.757 14.687 2.076 1.00 66.56 205 ILE A O 1
ATOM 1489 N N . ALA A 1 206 ? -15.742 14.745 1.042 1.00 51.91 206 ALA A N 1
ATOM 1490 C CA . ALA A 1 206 ? -16.134 16.051 1.570 1.00 51.91 206 ALA A CA 1
ATOM 1491 C C . ALA A 1 206 ? -16.604 15.982 3.036 1.00 51.91 206 ALA A C 1
ATOM 1493 O O . ALA A 1 206 ? -16.639 17.009 3.706 1.00 51.91 206 ALA A O 1
ATOM 1494 N N . GLU A 1 207 ? -16.954 14.790 3.534 1.00 43.12 207 GLU A N 1
ATOM 1495 C CA . GLU A 1 207 ? -17.473 14.580 4.894 1.00 43.12 207 GLU A CA 1
ATOM 1496 C C . GLU A 1 207 ? -16.422 14.022 5.867 1.00 43.12 207 GLU A C 1
ATOM 1498 O O . GLU A 1 207 ? -16.702 13.836 7.046 1.00 43.12 207 GLU A O 1
ATOM 1503 N N . THR A 1 208 ? -15.163 13.887 5.435 1.00 39.00 208 THR A N 1
ATOM 1504 C CA . THR A 1 208 ? -13.989 13.796 6.329 1.00 39.00 208 THR A CA 1
ATOM 1505 C C . THR A 1 208 ? -13.651 15.156 6.973 1.00 39.00 208 THR A C 1
ATOM 1507 O O . THR A 1 208 ? -12.494 15.558 7.085 1.00 39.00 208 THR A O 1
ATOM 1510 N N . ALA A 1 209 ? -14.694 15.884 7.383 1.00 31.09 209 ALA A N 1
ATOM 1511 C CA . ALA A 1 209 ? -14.631 17.034 8.275 1.00 31.09 209 ALA A CA 1
ATOM 1512 C C . ALA A 1 209 ? -14.171 16.574 9.676 1.00 31.09 209 ALA A C 1
ATOM 1514 O O . ALA A 1 209 ? -14.332 15.401 10.021 1.00 31.09 209 ALA A O 1
ATOM 1515 N N . PRO A 1 210 ? -13.574 17.461 10.493 1.00 30.83 210 PRO A N 1
ATOM 1516 C CA . PRO A 1 210 ? -13.030 17.080 11.790 1.00 30.83 210 PRO A CA 1
ATOM 1517 C C . PRO A 1 210 ? -14.107 16.450 12.679 1.00 30.83 210 PRO A C 1
ATOM 1519 O O . PRO A 1 210 ? -15.218 16.979 12.776 1.00 30.83 210 PRO A O 1
ATOM 1522 N N . ALA A 1 211 ? -13.766 15.349 13.358 1.00 29.83 211 ALA A N 1
ATOM 1523 C CA . ALA A 1 211 ? -14.574 14.854 14.463 1.00 29.83 211 ALA A CA 1
ATOM 1524 C C . ALA A 1 211 ? -14.780 16.002 15.475 1.00 29.83 211 ALA A C 1
ATOM 1526 O O . ALA A 1 211 ? -13.867 16.813 15.679 1.00 29.83 211 ALA A O 1
ATOM 1527 N N . PRO A 1 212 ? -15.977 16.134 16.070 1.00 28.53 212 PRO A N 1
ATOM 1528 C CA . PRO A 1 212 ? -16.310 17.266 16.920 1.00 28.53 212 PRO A CA 1
ATOM 1529 C C . PRO A 1 212 ? -15.317 17.378 18.077 1.00 28.53 212 PRO A C 1
ATOM 1531 O O . PRO A 1 212 ? -15.139 16.451 18.865 1.00 28.53 212 PRO A O 1
ATOM 1534 N N . ALA A 1 213 ? -14.691 18.549 18.197 1.00 31.73 213 ALA A N 1
ATOM 1535 C CA . ALA A 1 213 ? -13.913 18.897 19.370 1.00 31.73 213 ALA A CA 1
ATOM 1536 C C . ALA A 1 213 ? -14.826 18.861 20.606 1.00 31.73 213 ALA A C 1
ATOM 1538 O O . ALA A 1 213 ? -15.748 19.666 20.733 1.00 31.73 213 ALA A O 1
ATOM 1539 N N . GLY A 1 214 ? -14.538 17.937 21.523 1.00 34.38 214 GLY A N 1
ATOM 1540 C CA . GLY A 1 214 ? -15.099 17.933 22.869 1.00 34.38 214 GLY A CA 1
ATOM 1541 C C . GLY A 1 214 ? -16.315 17.032 23.067 1.00 34.38 214 GLY A C 1
ATOM 1542 O O . GLY A 1 214 ? -17.429 17.516 23.246 1.00 34.38 214 GLY A O 1
ATOM 1543 N N . GLN A 1 215 ? -16.077 15.730 23.207 1.00 25.14 215 GLN A N 1
ATOM 1544 C CA . GLN A 1 215 ? -16.785 14.942 24.215 1.00 25.14 215 GLN A CA 1
ATOM 1545 C C . GLN A 1 215 ? -15.754 14.184 25.043 1.00 25.14 215 GLN A C 1
ATOM 1547 O O . GLN A 1 215 ? -15.201 13.177 24.617 1.00 25.14 215 GLN A O 1
ATOM 1552 N N . THR A 1 216 ? -15.484 14.688 26.246 1.00 26.44 216 THR A N 1
ATOM 1553 C CA . THR A 1 216 ? -14.839 13.896 27.289 1.00 26.44 216 THR A CA 1
ATOM 1554 C C . THR A 1 216 ? -15.844 12.829 27.710 1.00 26.44 216 THR A C 1
ATOM 1556 O O . THR A 1 216 ? -16.730 13.097 28.524 1.00 26.44 216 THR A O 1
ATOM 1559 N N . VAL A 1 217 ? -15.751 11.637 27.121 1.00 29.97 217 VAL A N 1
ATOM 1560 C CA . VAL A 1 217 ? -16.414 10.452 27.667 1.00 29.97 217 VAL A CA 1
ATOM 1561 C C . VAL A 1 217 ? -15.806 10.228 29.051 1.00 29.97 217 VAL A C 1
ATOM 1563 O O . VAL A 1 217 ? -14.584 10.193 29.201 1.00 29.97 217 VAL A O 1
ATOM 1566 N N . ALA A 1 218 ? -16.644 10.192 30.088 1.00 28.16 218 ALA A N 1
ATOM 1567 C CA . ALA A 1 218 ? -16.179 9.950 31.447 1.00 28.16 218 ALA A CA 1
ATOM 1568 C C . ALA A 1 218 ? -15.411 8.621 31.494 1.00 28.16 218 ALA A C 1
ATOM 1570 O O . ALA A 1 218 ? -15.892 7.625 30.953 1.00 28.16 218 ALA A O 1
ATOM 1571 N N . ALA A 1 219 ? -14.237 8.622 32.136 1.00 31.73 219 ALA A N 1
ATOM 1572 C CA . ALA A 1 219 ? -13.449 7.413 32.348 1.00 31.73 219 ALA A CA 1
ATOM 1573 C C . ALA A 1 219 ? -14.348 6.334 32.979 1.00 31.73 219 ALA A C 1
ATOM 1575 O O . ALA A 1 219 ? -14.966 6.605 34.019 1.00 31.73 219 ALA A O 1
ATOM 1576 N N . PRO A 1 220 ? -14.485 5.161 32.348 1.00 37.47 220 PRO A N 1
ATOM 1577 C CA . PRO A 1 220 ? -15.386 4.146 32.853 1.00 37.47 220 PRO A CA 1
ATOM 1578 C C . PRO A 1 220 ? -14.859 3.558 34.172 1.00 37.47 220 PRO A C 1
ATOM 1580 O O . PRO A 1 220 ? -13.674 3.644 34.503 1.00 37.47 220 PRO A O 1
ATOM 1583 N N . GLN A 1 221 ? -15.775 3.048 34.997 1.00 43.94 221 GLN A N 1
ATOM 1584 C CA . GLN A 1 221 ? -15.448 2.481 36.305 1.00 43.94 221 GLN A CA 1
ATOM 1585 C C . GLN A 1 221 ? -15.125 0.989 36.154 1.00 43.94 221 GLN A C 1
ATOM 1587 O O . GLN A 1 221 ? -15.976 0.197 35.763 1.00 43.94 221 GLN A O 1
ATOM 1592 N N . PHE A 1 222 ? -13.884 0.627 36.481 1.00 51.28 222 PHE A N 1
ATOM 1593 C CA . PHE A 1 222 ? -13.291 -0.692 36.244 1.00 51.28 222 PHE A CA 1
ATOM 1594 C C . PHE A 1 222 ? -13.836 -1.807 37.156 1.00 51.28 222 PHE A C 1
ATOM 1596 O O . PHE A 1 222 ? -13.804 -1.683 38.384 1.00 51.28 222 PHE A O 1
ATOM 1603 N N . GLY A 1 223 ? -14.200 -2.954 36.570 1.00 56.91 223 GLY A N 1
ATOM 1604 C CA . GLY A 1 223 ? -14.469 -4.204 37.296 1.00 56.91 223 GLY A CA 1
ATOM 1605 C C . GLY A 1 223 ? -13.191 -4.944 37.764 1.00 56.91 223 GLY A C 1
ATOM 1606 O O . GLY A 1 223 ? -12.092 -4.708 37.238 1.00 56.91 223 GLY A O 1
ATOM 1607 N N . PRO A 1 224 ? -13.279 -5.845 38.769 1.00 62.47 224 PRO A N 1
ATOM 1608 C CA . PRO A 1 224 ? -12.130 -6.589 39.304 1.00 62.47 224 PRO A CA 1
ATOM 1609 C C . PRO A 1 224 ? -11.708 -7.812 38.466 1.00 62.47 224 PRO A C 1
ATOM 1611 O O . PRO A 1 224 ? -10.658 -8.395 38.745 1.00 62.47 224 PRO A O 1
ATOM 1614 N N . GLY A 1 225 ? -12.497 -8.231 37.472 1.00 64.75 225 GLY A N 1
ATOM 1615 C CA . GLY A 1 225 ? -12.183 -9.379 36.619 1.00 64.75 225 GLY A CA 1
ATOM 1616 C C . GLY A 1 225 ? -11.007 -9.098 35.681 1.00 64.75 225 GLY A C 1
ATOM 1617 O O . GLY A 1 225 ? -10.849 -7.978 35.201 1.00 64.75 225 GLY A O 1
ATOM 1618 N N . ARG A 1 226 ? -10.182 -10.118 35.410 1.00 72.25 226 ARG A N 1
ATOM 1619 C CA . ARG A 1 226 ? -9.070 -10.081 34.441 1.00 72.25 226 ARG A CA 1
ATOM 1620 C C . ARG A 1 226 ? -9.214 -11.217 33.434 1.00 72.25 226 ARG A C 1
ATOM 1622 O O . ARG A 1 226 ? -9.559 -12.331 33.823 1.00 72.25 226 ARG A O 1
ATOM 1629 N N . GLY A 1 227 ? -8.917 -10.947 32.168 1.00 73.12 227 GLY A N 1
ATOM 1630 C CA . GLY A 1 227 ? -8.988 -11.921 31.082 1.00 73.12 227 GLY A CA 1
ATOM 1631 C C . GLY A 1 227 ? -8.164 -11.514 29.863 1.00 73.12 227 GLY A C 1
ATOM 1632 O O . GLY A 1 227 ? -7.390 -10.558 29.908 1.00 73.12 227 GLY A O 1
ATOM 1633 N N . GLN A 1 228 ? -8.338 -12.255 28.772 1.00 75.69 228 GLN A N 1
ATOM 1634 C CA . GLN A 1 228 ? -7.767 -11.946 27.462 1.00 75.69 228 GLN A CA 1
ATOM 1635 C C . GLN A 1 228 ? -8.884 -11.897 26.421 1.00 75.69 228 GLN A C 1
ATOM 1637 O O . GLN A 1 228 ? -9.858 -12.652 26.504 1.00 75.69 228 GLN A O 1
ATOM 1642 N N . ALA A 1 229 ? -8.731 -11.012 25.445 1.00 72.81 229 ALA A N 1
ATOM 1643 C CA . ALA A 1 229 ? -9.622 -10.918 24.305 1.00 72.81 229 ALA A CA 1
ATOM 1644 C C . ALA A 1 229 ? -8.824 -10.873 23.007 1.00 72.81 229 ALA A C 1
ATOM 1646 O O . ALA A 1 229 ? -7.719 -10.340 22.982 1.00 72.81 229 ALA A O 1
ATOM 1647 N N . VAL A 1 230 ? -9.401 -11.414 21.939 1.00 67.31 230 VAL A N 1
ATOM 1648 C CA . VAL A 1 230 ? -8.883 -11.250 20.577 1.00 67.31 230 VAL A CA 1
ATOM 1649 C C . VAL A 1 230 ? -9.591 -10.069 19.939 1.00 67.31 230 VAL A C 1
ATOM 1651 O O . VAL A 1 230 ? -10.818 -9.979 19.983 1.00 67.31 230 VAL A O 1
ATOM 1654 N N . VAL A 1 231 ? -8.836 -9.169 19.326 1.00 57.47 231 VAL A N 1
ATOM 1655 C CA . VAL A 1 231 ? -9.396 -8.105 18.493 1.00 57.47 231 VAL A CA 1
ATOM 1656 C C . VAL A 1 231 ? -9.941 -8.732 17.203 1.00 57.47 231 VAL A C 1
ATOM 1658 O O . VAL A 1 231 ? -9.186 -9.277 16.410 1.00 57.47 231 VAL A O 1
ATOM 1661 N N . LEU A 1 232 ? -11.255 -8.690 16.992 1.00 45.62 232 LEU A N 1
ATOM 1662 C CA . LEU A 1 232 ? -11.951 -9.209 15.805 1.00 45.62 232 LEU A CA 1
ATOM 1663 C C . LEU A 1 232 ? -12.057 -8.180 14.675 1.00 45.62 232 LEU A C 1
ATOM 1665 O O . LEU A 1 232 ? -11.975 -8.529 13.499 1.00 45.62 232 LEU A O 1
ATOM 1669 N N . THR A 1 233 ? -12.270 -6.915 15.034 1.00 46.19 233 THR A N 1
ATOM 1670 C CA . THR A 1 233 ? -12.255 -5.775 14.109 1.00 46.19 233 THR A CA 1
ATOM 1671 C C . THR A 1 233 ? -11.464 -4.650 14.754 1.00 46.19 233 THR A C 1
ATOM 1673 O O . THR A 1 233 ? -11.532 -4.478 15.971 1.00 46.19 233 THR A O 1
ATOM 1676 N N . SER A 1 234 ? -10.714 -3.902 13.948 1.00 50.75 234 SER A N 1
ATOM 1677 C CA . SER A 1 234 ? -9.988 -2.712 14.386 1.00 50.75 234 SER A CA 1
ATOM 1678 C C . SER A 1 234 ? -10.188 -1.595 13.371 1.00 50.75 234 SER A C 1
ATOM 1680 O O . SER A 1 234 ? -9.518 -1.529 12.336 1.00 50.75 234 SER A O 1
ATOM 1682 N N . GLU A 1 235 ? -11.163 -0.738 13.644 1.00 48.50 235 GLU A N 1
ATOM 1683 C CA . GLU A 1 235 ? -11.440 0.448 12.850 1.00 48.50 235 GLU A CA 1
ATOM 1684 C C . GLU A 1 235 ? -10.742 1.636 13.509 1.00 48.50 235 GLU A C 1
ATOM 1686 O O . GLU A 1 235 ? -11.114 2.076 14.589 1.00 48.50 235 GLU A O 1
ATOM 1691 N N . LEU A 1 236 ? -9.686 2.158 12.885 1.00 50.41 236 LEU A N 1
ATOM 1692 C CA . LEU A 1 236 ? -9.060 3.391 13.360 1.00 50.41 236 LEU A CA 1
ATOM 1693 C C . LEU A 1 236 ? -10.006 4.555 13.034 1.00 50.41 236 LEU A C 1
ATOM 1695 O O . LEU A 1 236 ? -10.111 4.957 11.874 1.00 50.41 236 LEU A O 1
ATOM 1699 N N . GLY A 1 237 ? -10.707 5.059 14.046 1.00 41.78 237 GLY A N 1
ATOM 1700 C CA . GLY A 1 237 ? -11.778 6.040 13.887 1.00 41.78 237 GLY A CA 1
ATOM 1701 C C . GLY A 1 237 ? -11.269 7.448 13.574 1.00 41.78 237 GLY A C 1
ATOM 1702 O O . GLY A 1 237 ? -11.918 8.181 12.826 1.00 41.78 237 GLY A O 1
ATOM 1703 N N . TRP A 1 238 ? -10.098 7.845 14.099 1.00 44.50 238 TRP A N 1
ATOM 1704 C CA . TRP A 1 238 ? -9.549 9.186 13.863 1.00 44.50 238 TRP A CA 1
ATOM 1705 C C . TRP A 1 238 ? -8.036 9.305 14.143 1.00 44.50 238 TRP A C 1
ATOM 1707 O O . TRP A 1 238 ? -7.511 8.734 15.098 1.00 44.50 238 TRP A O 1
ATOM 1717 N N . TYR A 1 239 ? -7.329 10.082 13.307 1.00 39.09 239 TYR A N 1
ATOM 1718 C CA . TYR A 1 239 ? -5.924 10.484 13.485 1.00 39.09 239 TYR A CA 1
ATOM 1719 C C . TYR A 1 239 ? -5.891 11.968 13.875 1.00 39.09 239 TYR A C 1
ATOM 1721 O O . TYR A 1 239 ? -5.858 12.851 13.017 1.00 39.09 239 TYR A O 1
ATOM 1729 N N . ALA A 1 240 ? -5.953 12.265 15.174 1.00 37.72 240 ALA A N 1
ATOM 1730 C CA . ALA A 1 240 ? -5.860 13.636 15.664 1.00 37.72 240 ALA A CA 1
ATOM 1731 C C . ALA A 1 240 ? -4.396 14.073 15.767 1.00 37.72 240 ALA A C 1
ATOM 1733 O O . ALA A 1 240 ? -3.651 13.609 16.634 1.00 37.72 240 ALA A O 1
ATOM 1734 N N . GLN A 1 241 ? -3.986 15.048 14.956 1.00 33.53 241 GLN A N 1
ATOM 1735 C CA . GLN A 1 241 ? -2.809 15.858 15.260 1.00 33.53 241 GLN A CA 1
ATOM 1736 C C . GLN A 1 241 ? -3.033 16.633 16.573 1.00 33.53 241 GLN A C 1
ATOM 1738 O O . GLN A 1 241 ? -3.521 17.757 16.571 1.00 33.53 241 GLN A O 1
ATOM 1743 N N . HIS A 1 242 ? -2.596 16.073 17.702 1.00 29.70 242 HIS A N 1
ATOM 1744 C CA . HIS A 1 242 ? -2.305 16.840 18.922 1.00 29.70 242 HIS A CA 1
ATOM 1745 C C . HIS A 1 242 ? -0.832 17.301 18.967 1.00 29.70 242 HIS A C 1
ATOM 1747 O O . HIS A 1 242 ? -0.250 17.545 20.026 1.00 29.70 242 HIS A O 1
ATOM 1753 N N . THR A 1 243 ? -0.206 17.462 17.798 1.00 35.47 243 THR A N 1
ATOM 1754 C CA . THR A 1 243 ? 1.208 17.836 17.656 1.00 35.47 243 THR A CA 1
ATOM 1755 C C . THR A 1 243 ? 1.506 19.294 17.997 1.00 35.47 243 THR A C 1
ATOM 1757 O O . THR A 1 243 ? 2.669 19.617 18.212 1.00 35.47 243 THR A O 1
ATOM 1760 N N . GLN A 1 244 ? 0.507 20.176 18.120 1.00 32.19 244 GLN A N 1
ATOM 1761 C CA . GLN A 1 244 ? 0.779 21.597 18.376 1.00 32.19 244 GLN A CA 1
ATOM 1762 C C . GLN A 1 244 ? 0.936 21.995 19.854 1.00 32.19 244 GLN A C 1
ATOM 1764 O O . GLN A 1 244 ? 1.335 23.128 20.107 1.00 32.19 244 GLN A O 1
ATOM 1769 N N . ILE A 1 245 ? 0.678 21.117 20.838 1.00 36.81 245 ILE A N 1
ATOM 1770 C CA . ILE A 1 245 ? 0.752 21.524 22.263 1.00 36.81 245 ILE A CA 1
ATOM 1771 C C . ILE A 1 245 ? 1.600 20.587 23.146 1.00 36.81 245 ILE A C 1
ATOM 1773 O O . ILE A 1 245 ? 2.179 21.062 24.121 1.00 36.81 245 ILE A O 1
ATOM 1777 N N . THR A 1 246 ? 1.747 19.290 22.832 1.00 35.38 246 THR A N 1
ATOM 1778 C CA . THR A 1 246 ? 2.394 18.333 23.769 1.00 35.38 246 THR A CA 1
ATOM 1779 C C . THR A 1 246 ? 3.391 17.341 23.158 1.00 35.38 246 THR A C 1
ATOM 1781 O O . THR A 1 246 ? 4.033 16.611 23.912 1.00 35.38 246 THR A O 1
ATOM 1784 N N . GLY A 1 247 ? 3.555 17.296 21.829 1.00 33.78 247 GLY A N 1
ATOM 1785 C CA . GLY A 1 247 ? 4.520 16.399 21.172 1.00 33.78 247 GLY A CA 1
ATOM 1786 C C . GLY A 1 247 ? 4.212 14.898 21.300 1.00 33.78 247 GLY A C 1
ATOM 1787 O O . GLY A 1 247 ? 5.128 14.088 21.210 1.00 33.78 247 GLY A O 1
ATOM 1788 N N . ARG A 1 248 ? 2.950 14.510 21.536 1.00 37.66 248 ARG A N 1
ATOM 1789 C CA . ARG A 1 248 ? 2.527 13.105 21.692 1.00 37.66 248 ARG A CA 1
ATOM 1790 C C . ARG A 1 248 ? 1.440 12.733 20.681 1.00 37.66 248 ARG A C 1
ATOM 1792 O O . ARG A 1 248 ? 0.515 13.513 20.468 1.00 37.66 248 ARG A O 1
ATOM 1799 N N . ILE A 1 249 ? 1.569 11.548 20.082 1.00 44.25 249 ILE A N 1
ATOM 1800 C CA . ILE A 1 249 ? 0.595 10.945 19.158 1.00 44.25 249 ILE A CA 1
ATOM 1801 C C . ILE A 1 249 ? -0.510 10.274 19.994 1.00 44.25 249 ILE A C 1
ATOM 1803 O O . ILE A 1 249 ? -0.230 9.713 21.056 1.00 44.25 249 ILE A O 1
ATOM 1807 N N . GLY A 1 250 ? -1.763 10.384 19.554 1.00 46.19 250 GLY A N 1
ATOM 1808 C CA . GLY A 1 250 ? -2.908 9.669 20.121 1.00 46.19 250 GLY A CA 1
ATOM 1809 C C . GLY A 1 250 ? -3.694 8.991 19.001 1.00 46.19 250 GLY A C 1
ATOM 1810 O O . GLY A 1 250 ? -3.766 9.530 17.896 1.00 46.19 250 GLY A O 1
ATOM 1811 N N . PHE A 1 251 ? -4.241 7.812 19.285 1.00 51.09 251 PHE A N 1
ATOM 1812 C CA . PHE A 1 251 ? -5.025 7.010 18.349 1.00 51.09 251 PHE A CA 1
ATOM 1813 C C . PHE A 1 251 ? -6.386 6.694 18.968 1.00 51.09 251 PHE A C 1
ATOM 1815 O O . PHE A 1 251 ? -6.435 6.333 20.145 1.00 51.09 251 PHE A O 1
ATOM 1822 N N . ASP A 1 252 ? -7.445 6.779 18.164 1.00 54.84 252 ASP A N 1
ATOM 1823 C CA . ASP A 1 252 ? -8.789 6.340 18.541 1.00 54.84 252 ASP A CA 1
ATOM 1824 C C . ASP A 1 252 ? -9.182 5.123 17.693 1.00 54.84 252 ASP A C 1
ATOM 1826 O O . ASP A 1 252 ? -9.083 5.160 16.462 1.00 54.84 252 ASP A O 1
ATOM 1830 N N . TYR A 1 253 ? -9.634 4.050 18.340 1.00 56.28 253 TYR A N 1
ATOM 1831 C CA . TYR A 1 253 ? -10.026 2.799 17.692 1.00 56.28 253 TYR A CA 1
ATOM 1832 C C . TYR A 1 253 ? -11.457 2.405 18.056 1.00 56.28 253 TYR A C 1
ATOM 1834 O O . TYR A 1 253 ? -11.801 2.343 19.229 1.00 56.28 253 TYR A O 1
ATOM 1842 N N . ASP A 1 254 ? -12.262 2.034 17.071 1.00 60.03 254 ASP A N 1
ATOM 1843 C CA . ASP A 1 254 ? -13.479 1.253 17.248 1.00 60.03 254 ASP A CA 1
ATOM 1844 C C . ASP A 1 254 ? -13.143 -0.228 17.029 1.00 60.03 254 ASP A C 1
ATOM 1846 O O . ASP A 1 254 ? -12.859 -0.695 15.924 1.00 60.03 254 ASP A O 1
ATOM 1850 N N . LEU A 1 255 ? -13.114 -0.981 18.123 1.00 62.31 255 LEU A N 1
ATOM 1851 C CA . LEU A 1 255 ? -12.744 -2.388 18.164 1.00 62.31 255 LEU A CA 1
ATOM 1852 C C . LEU A 1 255 ? -13.980 -3.268 18.339 1.00 62.31 255 LEU A C 1
ATOM 1854 O O . LEU A 1 255 ? -14.908 -2.914 19.058 1.00 62.31 255 LEU A O 1
ATOM 1858 N N . THR A 1 256 ? -13.959 -4.472 17.780 1.00 68.00 256 THR A N 1
ATOM 1859 C CA . THR A 1 256 ? -14.803 -5.573 18.266 1.00 68.00 256 THR A CA 1
ATOM 1860 C C . THR A 1 256 ? -13.887 -6.585 18.924 1.00 68.00 256 THR A C 1
ATOM 1862 O O . THR A 1 256 ? -12.935 -7.029 18.298 1.00 68.00 256 THR A O 1
ATOM 1865 N N . LEU A 1 257 ? -14.142 -6.946 20.176 1.00 71.81 257 LEU A N 1
ATOM 1866 C CA . LEU A 1 257 ? -13.311 -7.856 20.960 1.00 71.81 257 LEU A CA 1
ATOM 1867 C C . LEU A 1 257 ? -14.055 -9.169 21.197 1.00 71.81 257 LEU A C 1
ATOM 1869 O O . LEU A 1 257 ? -15.177 -9.143 21.696 1.00 71.81 257 LEU A O 1
ATOM 1873 N N . ARG A 1 258 ? -13.425 -10.311 20.915 1.00 72.94 258 ARG A N 1
ATOM 1874 C CA . ARG A 1 258 ? -13.887 -11.626 21.370 1.00 72.94 258 ARG A CA 1
ATOM 1875 C C . ARG A 1 258 ? -13.235 -11.962 22.691 1.00 72.94 258 ARG A C 1
ATOM 1877 O O . ARG A 1 258 ? -12.047 -12.275 22.751 1.00 72.94 258 ARG A O 1
ATOM 1884 N N . VAL A 1 259 ? -14.018 -11.910 23.753 1.00 74.69 259 VAL A N 1
ATOM 1885 C CA . VAL A 1 259 ? -13.555 -12.159 25.115 1.00 74.69 259 VAL A CA 1
ATOM 1886 C C . VAL A 1 259 ? -13.773 -13.622 25.439 1.00 74.69 259 VAL A C 1
ATOM 1888 O O . VAL A 1 259 ? -14.887 -14.117 25.287 1.00 74.69 259 VAL A O 1
ATOM 1891 N N . HIS A 1 260 ? -12.730 -14.309 25.900 1.00 67.62 260 HIS A N 1
ATOM 1892 C CA . HIS A 1 260 ? -12.849 -15.673 26.409 1.00 67.62 260 HIS A CA 1
ATOM 1893 C C . HIS A 1 260 ? -12.900 -15.640 27.937 1.00 67.62 260 HIS A C 1
ATOM 1895 O O . HIS A 1 260 ? -11.961 -15.191 28.596 1.00 67.62 260 HIS A O 1
ATOM 1901 N N . PHE A 1 261 ? -14.002 -16.120 28.508 1.00 67.25 261 PHE A N 1
ATOM 1902 C CA . PHE A 1 261 ? -14.186 -16.194 29.953 1.00 67.25 261 PHE A CA 1
ATOM 1903 C C . PHE A 1 261 ? -13.615 -17.506 30.507 1.00 67.25 261 PHE A C 1
ATOM 1905 O O . PHE A 1 261 ? -13.573 -18.534 29.830 1.00 67.25 261 PHE A O 1
ATOM 1912 N N . GLY A 1 262 ? -13.194 -17.487 31.776 1.00 60.03 262 GLY A N 1
ATOM 1913 C CA . GLY A 1 262 ? -12.576 -18.642 32.447 1.00 60.03 262 GLY A CA 1
ATOM 1914 C C . GLY A 1 262 ? -13.487 -19.866 32.616 1.00 60.03 262 GLY A C 1
ATOM 1915 O O . GLY A 1 262 ? -13.007 -20.932 32.985 1.00 60.03 262 GLY A O 1
ATOM 1916 N N . ASP A 1 263 ? -14.784 -19.734 32.332 1.00 64.00 263 ASP A N 1
ATOM 1917 C CA . ASP A 1 263 ? -15.753 -20.834 32.295 1.00 64.00 263 ASP A CA 1
ATOM 1918 C C . ASP A 1 263 ? -15.880 -21.497 30.910 1.00 64.00 263 ASP A C 1
ATOM 1920 O O . ASP A 1 263 ? -16.705 -22.392 30.726 1.00 64.00 263 ASP A O 1
ATOM 1924 N N . 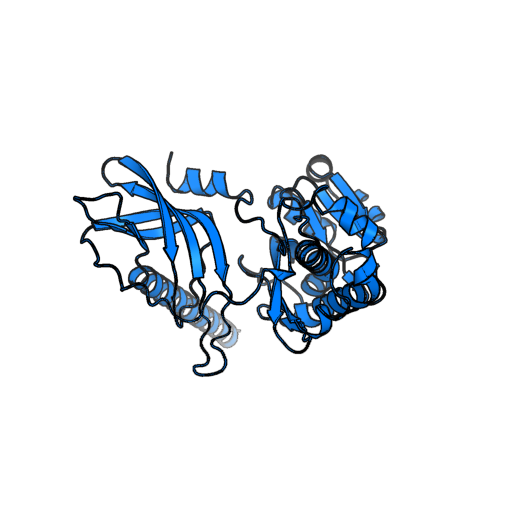GLY A 1 264 ? -15.055 -21.081 29.942 1.00 60.31 264 GLY A N 1
ATOM 1925 C CA . GLY A 1 264 ? -15.019 -21.634 28.590 1.00 60.31 264 GLY A CA 1
ATOM 1926 C C . GLY A 1 264 ? -16.013 -20.996 27.616 1.00 60.31 264 GLY A C 1
ATOM 1927 O O . GLY A 1 264 ? -16.077 -21.429 26.466 1.00 60.31 264 GLY A O 1
ATOM 1928 N N . THR A 1 265 ? -16.775 -19.983 28.040 1.00 69.75 265 THR A N 1
ATOM 1929 C CA . THR A 1 265 ? -17.671 -19.215 27.161 1.00 69.75 265 THR A CA 1
ATOM 1930 C C . THR A 1 265 ? -16.943 -18.053 26.481 1.00 69.75 265 THR A C 1
ATOM 1932 O O . THR A 1 265 ? -15.907 -17.592 26.964 1.00 69.75 265 THR A O 1
ATOM 1935 N N . SER A 1 266 ? -17.477 -17.562 25.359 1.00 73.44 266 SER A N 1
ATOM 1936 C CA . SER A 1 266 ? -16.976 -16.359 24.686 1.00 73.44 266 SER A CA 1
ATOM 1937 C C . SER A 1 266 ? -18.095 -15.393 24.295 1.00 73.44 266 SER A C 1
ATOM 1939 O O . SER A 1 266 ? -19.240 -15.808 24.104 1.00 73.44 266 SER A O 1
ATOM 1941 N N . ALA A 1 267 ? -17.766 -14.103 24.200 1.00 69.69 267 ALA A N 1
ATOM 1942 C CA . ALA A 1 267 ? -18.679 -13.056 23.741 1.00 69.69 267 ALA A CA 1
ATOM 1943 C C . ALA A 1 267 ? -17.952 -12.023 22.872 1.00 69.69 267 ALA A C 1
ATOM 1945 O O . ALA A 1 267 ? -16.809 -11.669 23.165 1.00 69.69 267 ALA A O 1
ATOM 1946 N N . ASP A 1 268 ? -18.645 -11.521 21.848 1.00 73.12 268 ASP A N 1
ATOM 1947 C CA . ASP A 1 268 ? -18.155 -10.465 20.961 1.00 73.12 268 ASP A CA 1
ATOM 1948 C C . ASP A 1 268 ? -18.694 -9.113 21.447 1.00 73.12 268 ASP A C 1
ATOM 1950 O O . ASP A 1 268 ? -19.900 -8.948 21.645 1.00 73.12 268 ASP A O 1
ATOM 1954 N N . ILE A 1 269 ? -17.800 -8.154 21.680 1.00 71.31 269 ILE A N 1
ATOM 1955 C CA . ILE A 1 269 ? -18.110 -6.891 22.353 1.00 71.31 269 ILE A CA 1
ATOM 1956 C C . ILE A 1 269 ? -17.498 -5.734 21.570 1.00 71.31 269 ILE A C 1
ATOM 1958 O O . ILE A 1 269 ? -16.280 -5.636 21.443 1.00 71.31 269 ILE A O 1
ATOM 1962 N N . ALA A 1 270 ? -18.347 -4.835 21.074 1.00 65.69 270 ALA A N 1
ATOM 1963 C CA . ALA A 1 270 ? -17.906 -3.599 20.436 1.00 65.69 270 ALA A CA 1
ATOM 1964 C C . ALA A 1 270 ? -17.411 -2.587 21.483 1.00 65.69 270 ALA A C 1
ATOM 1966 O O . ALA A 1 270 ? -18.063 -2.366 22.515 1.00 65.69 270 ALA A O 1
ATOM 1967 N N . ARG A 1 271 ? -16.261 -1.965 21.219 1.00 69.75 271 ARG A N 1
ATOM 1968 C CA . ARG A 1 271 ? -15.590 -1.017 22.103 1.00 69.75 271 ARG A CA 1
ATOM 1969 C C . ARG A 1 271 ? -14.878 0.090 21.357 1.00 69.75 271 ARG A C 1
ATOM 1971 O O . ARG A 1 271 ? -13.946 -0.161 20.609 1.00 69.75 271 ARG A O 1
ATOM 1978 N N . HIS A 1 272 ? -15.258 1.315 21.690 1.00 66.19 272 HIS A N 1
ATOM 1979 C CA . HIS A 1 272 ? -14.458 2.484 21.387 1.00 66.19 272 HIS A CA 1
ATOM 1980 C C . HIS A 1 272 ? -13.318 2.598 22.405 1.00 66.19 272 HIS A C 1
ATOM 1982 O O . HIS A 1 272 ? -13.551 2.593 23.616 1.00 66.19 272 HIS A O 1
ATOM 1988 N N . VAL A 1 273 ? -12.095 2.709 21.913 1.00 65.12 273 VAL A N 1
ATOM 1989 C CA . VAL A 1 273 ? -10.878 2.964 22.673 1.00 65.12 273 VAL A CA 1
ATOM 1990 C C . VAL A 1 273 ? -10.334 4.296 22.184 1.00 65.12 273 VAL A C 1
ATOM 1992 O O . VAL A 1 273 ? -9.629 4.355 21.180 1.00 65.12 273 VAL A O 1
ATOM 1995 N N . GLY A 1 274 ? -10.716 5.362 22.882 1.00 54.25 274 GLY A N 1
ATOM 1996 C CA . GLY A 1 274 ? -10.264 6.718 22.593 1.00 54.25 274 GLY A CA 1
ATOM 1997 C C . GLY A 1 274 ? -9.242 7.221 23.608 1.00 54.25 274 GLY A C 1
ATOM 1998 O O . GLY A 1 274 ? -9.151 6.713 24.726 1.00 54.25 274 GLY A O 1
ATOM 1999 N N . ASP A 1 275 ? -8.504 8.261 23.233 1.00 51.16 275 ASP A N 1
ATOM 2000 C CA . ASP A 1 275 ? -7.651 9.047 24.134 1.00 51.16 275 ASP A CA 1
ATOM 2001 C C . ASP A 1 275 ? -6.480 8.286 24.783 1.00 51.16 275 ASP A C 1
ATOM 2003 O O . ASP A 1 275 ? -6.086 8.572 25.919 1.00 51.16 275 ASP A O 1
ATOM 2007 N N . ILE A 1 276 ? -5.851 7.352 24.060 1.00 53.00 276 ILE A N 1
ATOM 2008 C CA . ILE A 1 276 ? -4.639 6.662 24.536 1.00 53.00 276 ILE A CA 1
ATOM 2009 C C . ILE A 1 276 ? -3.406 7.583 24.407 1.00 53.00 276 ILE A C 1
ATOM 2011 O O . ILE A 1 276 ? -2.457 7.345 23.655 1.00 53.00 276 ILE A O 1
ATOM 2015 N N . ARG A 1 277 ? -3.453 8.719 25.112 1.00 41.41 277 ARG A N 1
ATOM 2016 C CA . ARG A 1 277 ? -2.500 9.832 25.020 1.00 41.41 277 ARG A CA 1
ATOM 2017 C C . ARG A 1 277 ? -1.090 9.400 25.394 1.00 41.41 277 ARG A C 1
ATOM 2019 O O . ARG A 1 277 ? -0.816 9.067 26.545 1.00 41.41 277 ARG A O 1
ATOM 2026 N N . GLY A 1 278 ? -0.154 9.540 24.454 1.00 43.94 278 GLY A N 1
ATOM 2027 C CA . GLY A 1 278 ? 1.260 9.261 24.715 1.00 43.94 278 GLY A CA 1
ATOM 2028 C C . GLY A 1 278 ? 1.577 7.778 24.835 1.00 43.94 278 GLY A C 1
ATOM 2029 O O . GLY A 1 278 ? 2.577 7.423 25.457 1.00 43.94 278 GLY A O 1
ATOM 2030 N N . THR A 1 279 ? 0.724 6.934 24.263 1.00 47.22 279 THR A N 1
ATOM 2031 C CA . THR A 1 279 ? 0.948 5.500 24.193 1.00 47.22 279 THR A CA 1
ATOM 2032 C C . THR A 1 279 ? 1.156 5.136 22.728 1.00 47.22 279 THR A C 1
ATOM 2034 O O . THR A 1 279 ? 0.309 5.392 21.877 1.00 47.22 279 THR A O 1
ATOM 2037 N N . ASP A 1 280 ? 2.304 4.549 22.409 1.00 52.00 280 ASP A N 1
ATOM 2038 C CA . ASP A 1 280 ? 2.561 3.968 21.087 1.00 52.00 280 ASP A CA 1
ATOM 2039 C C . ASP A 1 280 ? 1.887 2.581 20.994 1.00 52.00 280 ASP A C 1
ATOM 2041 O O . ASP A 1 280 ? 2.531 1.588 20.641 1.00 52.00 280 ASP A O 1
ATOM 2045 N N . LEU A 1 281 ? 0.645 2.467 21.474 1.00 56.53 281 LEU A N 1
ATOM 2046 C CA . LEU A 1 281 ? -0.129 1.231 21.468 1.00 56.53 281 LEU A CA 1
ATOM 2047 C C . LEU A 1 281 ? -1.003 1.216 20.213 1.00 56.53 281 LEU A C 1
ATOM 2049 O O . LEU A 1 281 ? -1.775 2.141 19.961 1.00 56.53 281 LEU A O 1
ATOM 2053 N N . THR A 1 282 ? -0.854 0.160 19.422 1.00 56.62 282 THR A N 1
ATOM 2054 C CA . THR A 1 282 ? -1.648 -0.100 18.223 1.00 56.62 282 THR A CA 1
ATOM 2055 C C . THR A 1 282 ? -2.461 -1.365 18.432 1.00 56.62 282 THR A C 1
ATOM 2057 O O . THR A 1 282 ? -2.010 -2.273 19.127 1.00 56.62 282 THR A O 1
ATOM 2060 N N . PHE A 1 283 ? -3.648 -1.410 17.832 1.00 59.62 283 PHE A N 1
ATOM 2061 C CA . PHE A 1 283 ? -4.530 -2.572 17.879 1.00 59.62 283 PHE A CA 1
ATOM 2062 C C . PHE A 1 283 ? -4.750 -3.069 16.462 1.00 59.62 283 PHE A C 1
ATOM 2064 O O . PHE A 1 283 ? -5.318 -2.366 15.623 1.00 59.62 283 PHE A O 1
ATOM 2071 N N . SER A 1 284 ? -4.299 -4.281 16.201 1.00 52.22 284 SER A N 1
ATOM 2072 C CA . SER A 1 284 ? -4.502 -5.004 14.956 1.00 52.22 284 SER A CA 1
ATOM 2073 C C . SER A 1 284 ? -5.543 -6.087 15.189 1.00 52.22 284 SER A C 1
ATOM 2075 O O . SER A 1 284 ? -5.672 -6.619 16.292 1.00 52.22 284 SER A O 1
ATOM 2077 N N . VAL A 1 285 ? -6.299 -6.431 14.152 1.00 49.19 285 VAL A N 1
ATOM 2078 C CA . VAL A 1 285 ? -7.127 -7.638 14.215 1.00 49.19 285 VAL A CA 1
ATOM 2079 C C . VAL A 1 285 ? -6.221 -8.847 14.454 1.00 49.19 285 VAL A C 1
ATOM 2081 O O . VAL A 1 285 ? -5.155 -8.947 13.856 1.00 49.19 285 VAL A O 1
ATOM 2084 N N . GLY A 1 286 ? -6.643 -9.747 15.339 1.00 47.28 286 GLY A N 1
ATOM 2085 C CA . GLY A 1 286 ? -5.864 -10.900 15.781 1.00 47.28 286 GLY A CA 1
ATOM 2086 C C . GLY A 1 286 ? -5.025 -10.635 17.031 1.00 47.28 286 GLY A C 1
ATOM 2087 O O . GLY A 1 286 ? -4.604 -11.598 17.674 1.00 47.28 286 GLY A O 1
ATOM 2088 N N . ASP A 1 287 ? -4.836 -9.372 17.437 1.00 62.50 287 ASP A N 1
ATOM 2089 C CA . ASP A 1 287 ? -4.112 -9.059 18.668 1.00 62.50 287 ASP A CA 1
ATOM 2090 C C . ASP A 1 287 ? -4.827 -9.673 19.876 1.00 62.50 287 ASP A C 1
ATOM 2092 O O . ASP A 1 287 ? -6.030 -9.481 20.081 1.00 62.50 287 ASP A O 1
ATOM 2096 N N . ILE A 1 288 ? -4.063 -10.383 20.708 1.00 70.19 288 ILE A N 1
ATOM 2097 C CA . ILE A 1 288 ? -4.523 -10.837 22.018 1.00 70.19 288 ILE A CA 1
ATOM 2098 C C . ILE A 1 288 ? -4.199 -9.737 23.021 1.00 70.19 288 ILE A C 1
ATOM 2100 O O . ILE A 1 288 ? -3.042 -9.523 23.387 1.00 70.19 288 ILE A O 1
ATOM 2104 N N . VAL A 1 289 ? -5.236 -9.052 23.485 1.00 74.44 289 VAL A N 1
ATOM 2105 C CA . VAL A 1 289 ? -5.118 -7.940 24.426 1.00 74.44 289 VAL A CA 1
ATOM 2106 C C . VAL A 1 289 ? -5.583 -8.362 25.818 1.00 74.44 289 VAL A C 1
ATOM 2108 O O . VAL A 1 289 ? -6.563 -9.106 25.952 1.00 74.44 289 VAL A O 1
ATOM 2111 N N . PRO A 1 290 ? -4.895 -7.920 26.886 1.00 79.44 290 PRO A N 1
ATOM 2112 C CA . PRO A 1 290 ? -5.401 -8.104 28.234 1.00 79.44 290 PRO A CA 1
ATOM 2113 C C . PRO A 1 290 ? -6.664 -7.255 28.404 1.00 79.44 290 PRO A C 1
ATOM 2115 O O . PRO A 1 290 ? -6.721 -6.112 27.951 1.00 79.44 290 PRO A O 1
ATOM 2118 N N . VAL A 1 291 ? -7.681 -7.813 29.055 1.00 80.81 291 VAL A N 1
ATOM 2119 C CA . VAL A 1 291 ? -8.947 -7.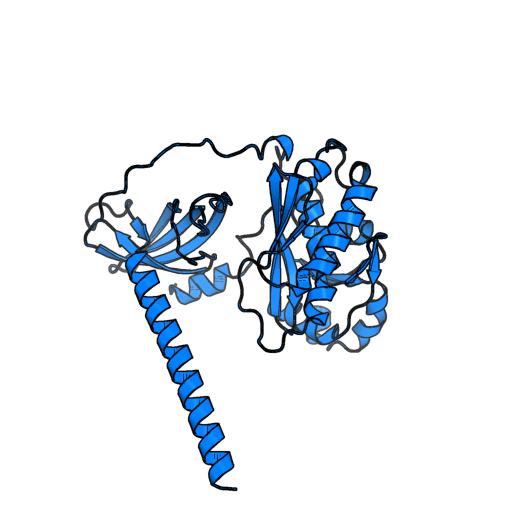122 29.315 1.00 80.81 291 VAL A CA 1
ATOM 2120 C C . VAL A 1 291 ? -9.361 -7.219 30.777 1.00 80.81 291 VAL A C 1
ATOM 2122 O O . VAL A 1 291 ? -9.037 -8.183 31.477 1.00 80.81 291 VAL A O 1
ATOM 2125 N N . ARG A 1 292 ? -10.120 -6.225 31.232 1.00 79.44 292 ARG A N 1
ATOM 2126 C CA . ARG A 1 292 ? -10.803 -6.191 32.524 1.00 79.44 292 ARG A CA 1
ATOM 2127 C C . ARG A 1 292 ? -12.303 -6.234 32.310 1.00 79.44 292 ARG A C 1
ATOM 2129 O O . ARG A 1 292 ? -12.800 -5.705 31.322 1.00 79.44 292 ARG A O 1
ATOM 2136 N N . PHE A 1 293 ? -13.023 -6.872 33.220 1.00 74.00 293 PHE A N 1
ATOM 2137 C CA . PHE A 1 293 ? -14.477 -6.973 33.126 1.00 74.00 293 PHE A CA 1
ATOM 2138 C C . PHE A 1 293 ? -15.137 -7.013 34.501 1.00 74.00 293 PHE A C 1
ATOM 2140 O O . PHE A 1 293 ? -14.496 -7.368 35.497 1.00 74.00 293 PHE A O 1
ATOM 2147 N N . ASP A 1 294 ? -16.417 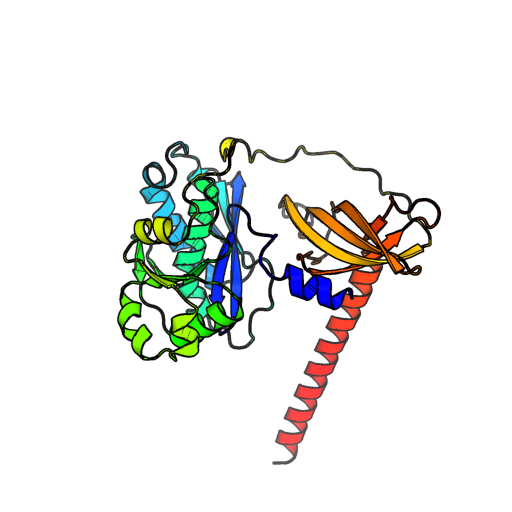-6.652 34.557 1.00 72.75 294 ASP A N 1
ATOM 2148 C CA . ASP A 1 294 ? -17.252 -6.892 35.732 1.00 72.75 294 ASP A CA 1
ATOM 2149 C C . ASP A 1 294 ? -17.700 -8.371 35.747 1.00 72.75 294 ASP A C 1
ATOM 2151 O O . ASP A 1 294 ? -18.337 -8.827 34.793 1.00 72.75 294 ASP A O 1
ATOM 2155 N N . PRO A 1 295 ? -17.360 -9.166 36.783 1.00 65.75 295 PRO A N 1
ATOM 2156 C CA . PRO A 1 295 ? -17.806 -10.555 36.890 1.00 65.75 295 PRO A CA 1
ATOM 2157 C C . PRO A 1 295 ? -19.331 -10.727 36.876 1.00 65.75 295 PRO A C 1
ATOM 2159 O O . PRO A 1 295 ? -19.806 -11.768 36.410 1.00 65.75 295 PRO A O 1
ATOM 2162 N N . ASP A 1 296 ? -20.068 -9.724 37.360 1.00 66.12 296 ASP A N 1
ATOM 2163 C CA . ASP A 1 296 ? -21.530 -9.722 37.454 1.00 66.12 296 ASP A CA 1
ATOM 2164 C C . ASP A 1 296 ? -22.195 -9.123 36.196 1.00 66.12 296 ASP A C 1
ATOM 2166 O O . ASP A 1 296 ? -23.364 -9.404 35.924 1.00 66.12 296 ASP A O 1
ATOM 2170 N N . ASP A 1 297 ? -21.442 -8.372 35.380 1.00 68.44 297 ASP A N 1
ATOM 2171 C CA . ASP A 1 297 ? -21.868 -7.834 34.083 1.00 68.44 297 ASP A CA 1
ATOM 2172 C C . ASP A 1 297 ? -20.802 -8.036 32.990 1.00 68.44 297 ASP A C 1
ATOM 2174 O O . ASP A 1 297 ? -19.983 -7.173 32.661 1.00 68.44 297 ASP A O 1
ATOM 2178 N N . ARG A 1 298 ? -20.878 -9.203 32.345 1.00 63.69 298 ARG A N 1
ATOM 2179 C CA . ARG A 1 298 ? -19.965 -9.621 31.269 1.00 63.69 298 ARG A CA 1
ATOM 2180 C C . ARG A 1 298 ? -20.123 -8.842 29.961 1.00 63.69 298 ARG A C 1
ATOM 2182 O O . ARG A 1 298 ? -19.356 -9.078 29.031 1.00 63.69 298 ARG A O 1
ATOM 2189 N N . SER A 1 299 ? -21.105 -7.943 29.863 1.00 61.62 299 SER A N 1
ATOM 2190 C CA . SER A 1 299 ? -21.229 -7.026 28.725 1.00 61.62 299 SER A CA 1
ATOM 2191 C C . SER A 1 299 ? -20.294 -5.819 28.847 1.00 61.62 299 SER A C 1
ATOM 2193 O O . SER A 1 299 ? -20.056 -5.120 27.858 1.00 61.62 299 SER A O 1
ATOM 2195 N N . THR A 1 300 ? -19.713 -5.615 30.034 1.00 65.44 300 THR A N 1
ATOM 2196 C CA . THR A 1 300 ? -18.820 -4.508 30.367 1.00 65.44 300 THR A CA 1
ATOM 2197 C C . THR A 1 300 ? -17.369 -4.994 30.407 1.00 65.44 300 THR A C 1
ATOM 2199 O O . THR A 1 300 ? -16.846 -5.367 31.455 1.00 65.44 300 THR A O 1
ATOM 2202 N N . VAL A 1 301 ? -16.723 -5.032 29.233 1.00 68.62 301 VAL A N 1
ATOM 2203 C CA . VAL A 1 301 ? -15.309 -5.425 29.075 1.00 68.62 301 VAL A CA 1
ATOM 2204 C C . VAL A 1 301 ? -14.467 -4.269 28.541 1.00 68.62 301 VAL A C 1
ATOM 2206 O O . VAL A 1 301 ? -14.894 -3.574 27.627 1.00 68.62 301 VAL A O 1
ATOM 2209 N N . GLU A 1 302 ? -13.270 -4.075 29.079 1.00 71.50 302 GLU A N 1
ATOM 2210 C CA . GLU A 1 302 ? -12.343 -2.995 28.726 1.00 71.50 302 GLU A CA 1
ATOM 2211 C C . GLU A 1 302 ? -10.930 -3.524 28.517 1.00 71.50 302 GLU A C 1
ATOM 2213 O O . GLU A 1 302 ? -10.551 -4.521 29.121 1.00 71.50 302 GLU A O 1
ATOM 2218 N N . ILE A 1 303 ? -10.125 -2.850 27.697 1.00 74.12 303 ILE A N 1
ATOM 2219 C CA . ILE A 1 303 ? -8.714 -3.205 27.504 1.00 74.12 303 ILE A CA 1
ATOM 2220 C C . ILE A 1 303 ? -7.892 -2.747 28.714 1.00 74.12 303 ILE A C 1
ATOM 2222 O O . ILE A 1 303 ? -7.978 -1.598 29.141 1.00 74.12 303 ILE A O 1
ATOM 2226 N N . ASP A 1 304 ? -7.063 -3.640 29.256 1.00 77.69 304 ASP A N 1
ATOM 2227 C CA . ASP A 1 304 ? -6.133 -3.341 30.346 1.00 77.69 304 ASP A CA 1
ATOM 2228 C C . ASP A 1 304 ? -4.879 -2.641 29.793 1.00 77.69 304 ASP A C 1
ATOM 2230 O O . ASP A 1 304 ? -3.829 -3.250 29.565 1.00 77.69 304 ASP A O 1
ATOM 2234 N N . VAL A 1 305 ? -5.010 -1.340 29.529 1.00 68.75 305 VAL A N 1
ATOM 2235 C CA . VAL A 1 305 ? -3.941 -0.499 28.963 1.00 68.75 305 VAL A CA 1
ATOM 2236 C C . VAL A 1 305 ? -2.692 -0.486 29.857 1.00 68.75 305 VAL A C 1
ATOM 2238 O O . VAL A 1 305 ? -1.568 -0.516 29.350 1.00 68.75 305 VAL A O 1
ATOM 2241 N N . ASP A 1 306 ? -2.860 -0.528 31.182 1.00 70.88 306 ASP A N 1
ATOM 2242 C CA . ASP A 1 306 ? -1.748 -0.601 32.138 1.00 70.88 306 ASP A CA 1
ATOM 2243 C C . ASP A 1 306 ? -0.961 -1.912 31.984 1.00 70.88 306 ASP A C 1
ATOM 2245 O O . ASP A 1 306 ? 0.276 -1.906 31.958 1.00 70.88 306 ASP A O 1
ATOM 2249 N N . ALA A 1 307 ? -1.659 -3.042 31.827 1.00 72.50 307 ALA A N 1
ATOM 2250 C CA . ALA A 1 307 ? -1.019 -4.328 31.564 1.00 72.50 307 ALA A CA 1
ATOM 2251 C C . ALA A 1 307 ? -0.286 -4.343 30.212 1.00 72.50 307 ALA A C 1
ATOM 2253 O O . ALA A 1 307 ? 0.812 -4.897 30.117 1.00 72.50 307 ALA A O 1
ATOM 2254 N N . MET A 1 308 ? -0.838 -3.696 29.181 1.00 69.88 308 MET A N 1
ATOM 2255 C CA . MET A 1 308 ? -0.160 -3.549 27.887 1.00 69.88 308 MET A CA 1
ATOM 2256 C C . MET A 1 308 ? 1.120 -2.712 27.999 1.00 69.88 308 MET A C 1
ATOM 2258 O O . MET A 1 308 ? 2.155 -3.092 27.447 1.00 69.88 308 MET A O 1
ATOM 2262 N N . HIS A 1 309 ? 1.096 -1.612 28.756 1.00 68.62 309 HIS A N 1
ATOM 2263 C CA . HIS A 1 309 ? 2.294 -0.818 29.034 1.00 68.62 309 HIS A CA 1
ATOM 2264 C C . HIS A 1 309 ? 3.369 -1.611 29.770 1.00 68.62 309 HIS A C 1
ATOM 2266 O O . HIS A 1 309 ? 4.545 -1.530 29.407 1.00 68.62 309 HIS A O 1
ATOM 2272 N N . ALA A 1 310 ? 2.975 -2.388 30.778 1.00 71.56 310 ALA A N 1
ATOM 2273 C CA . ALA A 1 310 ? 3.893 -3.246 31.514 1.00 71.56 310 ALA A CA 1
ATOM 2274 C C . ALA A 1 310 ? 4.545 -4.290 30.590 1.00 71.56 310 ALA A C 1
ATOM 2276 O O . ALA A 1 310 ? 5.770 -4.420 30.588 1.00 71.56 310 ALA A O 1
ATOM 2277 N N . ALA A 1 311 ? 3.750 -4.957 29.745 1.00 67.62 311 ALA A N 1
ATOM 2278 C CA . ALA A 1 311 ? 4.239 -5.941 28.781 1.00 67.62 311 ALA A CA 1
ATOM 2279 C C . ALA A 1 311 ? 5.198 -5.322 27.749 1.00 67.62 311 ALA A C 1
ATOM 2281 O O . ALA A 1 311 ? 6.250 -5.894 27.447 1.00 67.62 311 ALA A O 1
ATOM 2282 N N . LYS A 1 312 ? 4.884 -4.121 27.246 1.00 61.69 312 LYS A N 1
ATOM 2283 C CA . LYS A 1 312 ? 5.747 -3.391 26.308 1.00 61.69 312 LYS A CA 1
ATOM 2284 C C . LYS A 1 312 ? 7.071 -2.976 26.952 1.00 61.69 312 LYS A C 1
ATOM 2286 O O . LYS A 1 312 ? 8.127 -3.180 26.357 1.00 61.69 312 LYS A O 1
ATOM 2291 N N . ALA A 1 313 ? 7.033 -2.442 28.173 1.00 66.94 313 ALA A N 1
ATOM 2292 C CA . ALA A 1 313 ? 8.236 -2.064 28.914 1.00 66.94 313 ALA A CA 1
ATOM 2293 C C . ALA A 1 313 ? 9.139 -3.276 29.202 1.00 66.94 313 ALA A C 1
ATOM 2295 O O . ALA A 1 313 ? 10.360 -3.171 29.117 1.00 66.94 313 ALA A O 1
ATOM 2296 N N . GLU A 1 314 ? 8.554 -4.434 29.507 1.00 66.19 314 GLU A N 1
ATOM 2297 C CA . GLU A 1 314 ? 9.294 -5.683 29.695 1.00 66.19 314 GLU A CA 1
ATOM 2298 C C . GLU A 1 314 ? 9.910 -6.199 28.386 1.00 66.19 314 GLU A C 1
ATOM 2300 O O . GLU A 1 314 ? 11.057 -6.649 28.378 1.00 66.19 314 GLU A O 1
ATOM 2305 N N . SER A 1 315 ? 9.179 -6.113 27.271 1.00 58.44 315 SER A N 1
ATOM 2306 C CA . SER A 1 315 ? 9.702 -6.482 25.951 1.00 58.44 315 SER A CA 1
ATOM 2307 C C . SER A 1 315 ? 10.878 -5.596 25.535 1.00 58.44 315 SER A C 1
ATOM 2309 O O . SER A 1 315 ? 11.876 -6.112 25.040 1.00 58.44 315 SER A O 1
ATOM 2311 N N . GLN A 1 316 ? 10.797 -4.282 25.778 1.00 58.44 316 GLN A N 1
ATOM 2312 C CA . GLN A 1 316 ? 11.888 -3.355 25.468 1.00 58.44 316 GLN A CA 1
ATOM 2313 C C . GLN A 1 316 ? 13.145 -3.669 26.286 1.00 58.44 316 GLN A C 1
ATOM 2315 O O . GLN A 1 316 ? 14.224 -3.777 25.719 1.00 58.44 316 GLN A O 1
ATOM 2320 N N . ARG A 1 317 ? 13.004 -3.922 27.596 1.00 67.44 317 ARG A N 1
ATOM 2321 C CA . ARG A 1 317 ? 14.140 -4.331 28.441 1.00 67.44 317 ARG A CA 1
ATOM 2322 C C . ARG A 1 317 ? 14.806 -5.606 27.928 1.00 67.44 317 ARG A C 1
ATOM 2324 O O . ARG A 1 317 ? 16.024 -5.680 27.888 1.00 67.44 317 ARG A O 1
ATOM 2331 N N . ARG A 1 318 ? 14.019 -6.596 27.487 1.00 66.69 318 ARG A N 1
ATOM 2332 C CA . ARG A 1 318 ? 14.558 -7.836 26.906 1.00 66.69 318 ARG A CA 1
ATOM 2333 C C . ARG A 1 318 ? 15.355 -7.591 25.623 1.00 66.69 318 ARG A C 1
ATOM 2335 O O . ARG A 1 318 ? 16.357 -8.272 25.414 1.00 66.69 318 ARG A O 1
ATOM 2342 N N . LEU A 1 319 ? 14.912 -6.656 24.781 1.00 61.03 319 LEU A N 1
ATOM 2343 C CA . LEU A 1 319 ? 15.640 -6.253 23.576 1.00 61.03 319 LEU A CA 1
ATOM 2344 C C . LEU A 1 319 ? 16.950 -5.550 23.937 1.00 61.03 319 LEU A C 1
ATOM 2346 O O . LEU A 1 319 ? 17.997 -5.943 23.426 1.00 61.03 319 LEU A O 1
ATOM 2350 N N . ASP A 1 320 ? 16.904 -4.592 24.862 1.00 69.38 320 ASP A N 1
ATOM 2351 C CA . ASP A 1 320 ? 18.083 -3.854 25.321 1.00 69.38 320 ASP A CA 1
ATOM 2352 C C . ASP A 1 320 ? 19.122 -4.812 25.940 1.00 69.38 320 ASP A C 1
ATOM 2354 O O . ASP A 1 320 ? 20.288 -4.809 25.547 1.00 69.38 320 ASP A O 1
ATOM 2358 N N . ASP A 1 321 ? 18.691 -5.728 26.815 1.00 78.00 321 ASP A N 1
ATOM 2359 C CA . ASP A 1 321 ? 19.543 -6.764 27.418 1.00 78.00 321 ASP A CA 1
ATOM 2360 C C . ASP A 1 321 ? 20.094 -7.759 26.380 1.00 78.00 321 ASP A C 1
ATOM 2362 O O . ASP A 1 321 ? 21.156 -8.360 26.568 1.00 78.00 321 ASP A O 1
ATOM 2366 N N . GLY A 1 322 ? 19.354 -8.004 25.295 1.00 74.00 322 GLY A N 1
ATOM 2367 C CA . GLY A 1 322 ? 19.799 -8.829 24.171 1.00 74.00 322 GLY A CA 1
ATOM 2368 C C . GLY A 1 322 ? 20.881 -8.136 23.344 1.00 74.00 322 GLY A C 1
ATOM 2369 O O . GLY A 1 322 ? 21.888 -8.755 23.007 1.00 74.00 322 GLY A O 1
ATOM 2370 N N . MET A 1 323 ? 20.712 -6.839 23.076 1.00 69.25 323 MET A N 1
ATOM 2371 C CA . MET A 1 323 ? 21.695 -6.022 22.364 1.00 69.25 323 MET A CA 1
ATOM 2372 C C . MET A 1 323 ? 22.990 -5.855 23.159 1.00 69.25 323 MET A C 1
ATOM 2374 O O . MET A 1 323 ? 24.071 -5.955 22.581 1.00 69.25 323 MET A O 1
ATOM 2378 N N . VAL A 1 324 ? 22.895 -5.651 24.478 1.00 76.50 324 VAL A N 1
ATOM 2379 C CA . VAL A 1 324 ? 24.068 -5.580 25.364 1.00 76.50 324 VAL A CA 1
ATOM 2380 C C . VAL A 1 324 ? 24.852 -6.891 25.323 1.00 76.50 324 VAL A C 1
ATOM 2382 O O . VAL A 1 324 ? 26.058 -6.865 25.097 1.00 76.50 324 VAL A O 1
ATOM 2385 N N . ARG A 1 325 ? 24.174 -8.040 25.434 1.00 77.06 325 ARG A N 1
ATOM 2386 C CA . ARG A 1 325 ? 24.830 -9.354 25.344 1.00 77.06 325 ARG A CA 1
ATOM 2387 C C . ARG A 1 325 ? 25.497 -9.593 23.991 1.00 77.06 325 ARG A C 1
ATOM 2389 O O . ARG A 1 325 ? 26.645 -10.018 23.953 1.00 77.06 325 ARG A O 1
ATOM 2396 N N . ALA A 1 326 ? 24.825 -9.256 22.891 1.00 73.12 326 ALA A N 1
ATOM 2397 C CA . ALA A 1 326 ? 25.406 -9.378 21.554 1.00 73.12 326 ALA A CA 1
ATOM 2398 C C . ALA A 1 326 ? 26.655 -8.487 21.376 1.00 73.12 326 ALA A C 1
ATOM 2400 O O . ALA A 1 326 ? 27.627 -8.887 20.731 1.00 73.12 326 ALA A O 1
ATOM 2401 N N . ALA A 1 327 ? 26.657 -7.291 21.972 1.00 70.19 327 ALA A N 1
ATOM 2402 C CA . ALA A 1 327 ? 27.808 -6.394 21.957 1.00 70.19 327 ALA A CA 1
ATOM 2403 C C . ALA A 1 327 ? 28.979 -6.932 22.800 1.00 70.19 327 ALA A C 1
ATOM 2405 O O . ALA A 1 327 ? 30.121 -6.889 22.343 1.00 70.19 327 ALA A O 1
ATOM 2406 N N . GLU A 1 328 ? 28.710 -7.479 23.989 1.00 80.88 328 GLU A N 1
ATOM 2407 C CA . GLU A 1 328 ? 29.722 -8.104 24.855 1.00 80.88 328 GLU A CA 1
ATOM 2408 C C . GLU A 1 328 ? 30.361 -9.338 24.199 1.00 80.88 328 GLU A C 1
ATOM 2410 O O . GLU A 1 328 ? 31.584 -9.485 24.221 1.00 80.88 328 GLU A O 1
ATOM 2415 N N . GLU A 1 329 ? 29.561 -10.187 23.548 1.00 80.06 329 GLU A N 1
ATOM 2416 C CA . GLU A 1 329 ? 30.046 -11.352 22.795 1.00 80.06 329 GLU A CA 1
ATOM 2417 C C . GLU A 1 329 ? 30.935 -10.940 21.613 1.00 80.06 329 GLU A C 1
ATOM 2419 O O . GLU A 1 329 ? 31.974 -11.556 21.363 1.00 80.06 329 GLU A O 1
ATOM 2424 N N . THR A 1 330 ? 30.570 -9.859 20.917 1.00 77.00 330 THR A N 1
ATOM 2425 C CA . THR A 1 330 ? 31.368 -9.305 19.813 1.00 77.00 330 THR A CA 1
ATOM 2426 C C . THR A 1 330 ? 32.706 -8.750 20.311 1.00 77.00 330 THR A C 1
ATOM 2428 O O . THR A 1 330 ? 33.735 -8.954 19.667 1.00 77.00 330 THR A O 1
ATOM 2431 N N . LEU A 1 331 ? 32.720 -8.088 21.474 1.00 75.25 331 LEU A N 1
ATOM 2432 C CA . LEU A 1 331 ? 33.944 -7.555 22.079 1.00 75.25 331 LEU A CA 1
ATOM 2433 C C . LEU A 1 331 ? 34.887 -8.680 22.527 1.00 75.25 331 LEU A C 1
ATOM 2435 O O . LEU A 1 331 ? 36.077 -8.643 22.225 1.00 75.25 331 LEU A O 1
ATOM 2439 N N . GLN A 1 332 ? 34.353 -9.723 23.169 1.00 75.56 332 GLN A N 1
ATOM 2440 C CA . GLN A 1 332 ? 35.145 -10.879 23.599 1.00 75.56 332 GLN A CA 1
ATOM 2441 C C . GLN A 1 332 ? 35.773 -11.627 22.420 1.00 75.56 332 GLN A C 1
ATOM 2443 O O . GLN A 1 332 ? 36.915 -12.073 22.523 1.00 75.56 332 GLN A O 1
ATOM 2448 N N . GLN A 1 333 ? 35.071 -11.737 21.287 1.00 71.19 333 GLN A N 1
ATOM 2449 C CA . GLN A 1 333 ? 35.619 -12.337 20.065 1.00 71.19 333 GLN A CA 1
ATOM 2450 C C . GLN A 1 333 ? 36.736 -11.492 19.434 1.00 71.19 333 GLN A C 1
ATOM 2452 O O . GLN A 1 333 ? 37.641 -12.055 18.824 1.00 71.19 333 GLN A O 1
ATOM 2457 N N . GLN A 1 334 ? 36.710 -10.166 19.598 1.00 67.25 334 GLN A N 1
ATOM 2458 C CA . GLN A 1 334 ? 37.787 -9.282 19.136 1.00 67.25 334 GLN A CA 1
ATOM 2459 C C . GLN A 1 334 ? 39.010 -9.286 20.060 1.00 67.25 334 GLN A C 1
ATOM 2461 O O . GLN A 1 334 ? 40.123 -9.104 19.583 1.00 67.25 334 GLN A O 1
ATOM 2466 N N . GLU A 1 335 ? 38.830 -9.506 21.364 1.00 68.88 335 GLU A N 1
ATOM 2467 C CA . GLU A 1 335 ? 39.938 -9.581 22.328 1.00 68.88 335 GLU A CA 1
ATOM 2468 C C . GLU A 1 335 ? 40.641 -10.951 22.354 1.00 68.88 335 GLU A C 1
ATOM 2470 O O . GLU A 1 335 ? 41.737 -11.073 22.903 1.00 68.88 335 GLU A O 1
ATOM 2475 N N . SER A 1 336 ? 40.026 -11.986 21.773 1.00 64.88 336 SER A N 1
ATOM 2476 C CA . SER A 1 336 ? 40.551 -13.361 21.747 1.00 64.88 336 SER A CA 1
ATOM 2477 C C . SER A 1 336 ? 41.113 -13.816 20.389 1.00 64.88 336 SER A C 1
ATOM 2479 O O . SER A 1 336 ? 41.533 -14.972 20.275 1.00 64.88 336 SER A O 1
ATOM 2481 N N . GLY A 1 337 ? 41.169 -12.924 19.392 1.00 54.50 337 GLY A N 1
ATOM 2482 C CA . GLY A 1 337 ? 41.807 -13.133 18.080 1.00 54.50 337 GLY A CA 1
ATOM 2483 C C . GLY A 1 337 ? 43.077 -12.310 17.903 1.00 54.50 337 GLY A C 1
ATOM 2484 O O . GLY A 1 337 ? 44.025 -12.844 17.284 1.00 54.50 337 GLY A O 1
#

Sequence (337 aa):
MSLQDDANLLEHRTDQRVGLAWTPIAGSLLPVAVTASQGEGRVIVTSHAALQTPAESAVAYVRSNAARLAPGLDGAWLTTHDIAVSQPWGAVPANATPDDWADAGAAVAAALISLLSGHMVRTDVAVTGALTPSGELVAVGGFTEKTHAATDGYVSRIVAPAGNQQAVGEIPDHERSKLEFVFAASVDDLQKGALAKHPLKGYSIAETAPAPAGQTVAAPQFGPGRGQAVVLTSELGWYAQHTQITGRIGFDYDLTLRVHFGDGTSADIARHVGDIRGTDLTFSVGDIVPVRFDPDDRSTVEIDVDAMHAAKAESQRRLDDGMVRAAEETLQQQESG

Foldseek 3Di:
DDLLVQLVVLLQDLAFFQQWAWAQFPLAIFIKGKDKDFDQLAEAEDADPLLRVLSVLLLLQCLVCVCPLQVPDDNCPSRGMYMYMYRLDDDRDPPGDSLSSQQCSLRNNLSVSSLRHQWTFDSQEHETFRAGSNFFGHAGPPVQSRLNNSVVSVRQEYEHAQVCVVVLVVHDPVSSVSYDYQHDGGSVSSNVRTTDPDGDPPDDSVPPDDDDPDDPPDDDDFAPDKFKKFWSYWDFPDFDPPCPPDNWTWTKTFTWIWTQDPVRDTDTATDIDGDPTRDPDDHDGSDIFMWTDHPVDRNGIGGPVVVVVVVVVVVVVVVVVVVVVVVVVVVVVVVVD

Secondary structure (DSSP, 8-state):
--HHHHHHHHTTTTT--TTEEEEEETTEEEEEEEEEEESSS-EEE-S-GGGHHHHHHHHHHHHHTHHHHSTT--TTHHHHEEEEEE--SSPPPTT--HHHHHTTHHHHHHHHHHHHH-PPBPTTEEE--EE-TT-BEE--S-HHHHHHHHHHTT-SEEEEEGGGGGGGGGS-HHHHTT-EEEEESBHHHHHHHHB-SSPPTT--GGG-PPPPS---PPPPPPPSEEEEEEEEEEEEEE----TTTSS----EEEEEEEEEPTTS-EEEEEEEE---TT------TT-EEEEEE-SS-TT-EEE-HHHHHHHHHHHHHHHHHHHHHHHHHHHHHHH--

pLDDT: mean 73.64, std 19.19, range [25.14, 98.19]